Protein AF-A0A9D5KZD7-F1 (afdb_monomer_lite)

Secondary structure (DSSP, 8-state):
------------S-TTSSSTTHHHHHHIIIIIT---HHHHHHHHHHHHHHHHHHS-TTS--HHHHHHHHHHHGGG-SHHHHHHHHHHHHHHHHHHHHHHHH--EEE-TTS-EEE--HHHHHHHHHHHHHHHHHHHHHHHHHTTPPP-----GGGPPPPTTHHHHHHHHHHT-TT--HHHHHHHHHHHHHHIIIIIHHHHSS--GGGHHHHHHTT---HHHHHHHHHHHHHTTT-TT-TT--HHHHHHHHHHHHHHHHHHHHHHH-GGGS-----PPP--

pLDDT: mean 81.82, std 13.9, range [31.19, 95.5]

Radius of gyration: 21.52 Å; chains: 1; bounding box: 47×48×78 Å

Structure (mmCIF, N/CA/C/O backbone):
data_AF-A0A9D5KZD7-F1
#
_entry.id   AF-A0A9D5KZD7-F1
#
loop_
_atom_site.group_PDB
_atom_site.id
_atom_site.type_symbol
_atom_site.label_atom_id
_atom_site.label_alt_id
_atom_site.label_comp_id
_atom_site.label_asym_id
_atom_site.label_entity_id
_atom_site.label_seq_id
_atom_site.pdbx_PDB_ins_code
_atom_site.Cartn_x
_atom_site.Cartn_y
_atom_site.Cartn_z
_atom_site.occupancy
_atom_site.B_iso_or_equiv
_atom_site.auth_seq_id
_atom_site.auth_comp_id
_atom_site.auth_asym_id
_atom_site.auth_atom_id
_atom_site.pdbx_PDB_model_num
ATOM 1 N N . MET A 1 1 ? 24.105 0.345 -51.360 1.00 35.38 1 MET A N 1
ATOM 2 C CA . MET A 1 1 ? 23.226 -0.759 -50.919 1.00 35.38 1 MET A CA 1
ATOM 3 C C . MET A 1 1 ? 23.392 -0.911 -49.420 1.00 35.38 1 MET A C 1
ATOM 5 O O . MET A 1 1 ? 24.319 -1.570 -48.977 1.00 35.38 1 MET A O 1
ATOM 9 N N . ILE A 1 2 ? 22.563 -0.212 -48.648 1.00 35.47 2 ILE A N 1
ATOM 10 C CA . ILE A 1 2 ? 22.530 -0.341 -47.189 1.00 35.47 2 ILE A CA 1
ATOM 11 C C . ILE A 1 2 ? 21.585 -1.505 -46.906 1.00 35.47 2 ILE A C 1
ATOM 13 O O . ILE A 1 2 ? 20.410 -1.450 -47.274 1.00 35.47 2 ILE A O 1
ATOM 17 N N . GLN A 1 3 ? 22.127 -2.591 -46.357 1.00 31.19 3 GLN A N 1
ATOM 18 C CA . GLN A 1 3 ? 21.337 -3.727 -45.906 1.00 31.19 3 GLN A CA 1
ATOM 19 C C . GLN A 1 3 ? 20.354 -3.240 -44.841 1.00 31.19 3 GLN A C 1
ATOM 21 O O . GLN A 1 3 ? 20.746 -2.785 -43.770 1.00 31.19 3 GLN A O 1
ATOM 26 N N . LYS A 1 4 ? 19.065 -3.342 -45.170 1.00 35.59 4 LYS A N 1
ATOM 27 C CA . LYS A 1 4 ? 17.976 -3.403 -44.202 1.00 35.59 4 LYS A CA 1
ATOM 28 C C . LYS A 1 4 ? 18.266 -4.589 -43.280 1.00 35.59 4 LYS A C 1
ATOM 30 O O . LYS A 1 4 ? 18.084 -5.729 -43.696 1.00 35.59 4 LYS A O 1
ATOM 35 N N . SER A 1 5 ? 18.726 -4.336 -42.059 1.00 35.34 5 SER A N 1
ATOM 36 C CA . SER A 1 5 ? 18.664 -5.331 -40.993 1.00 35.34 5 SER A CA 1
ATOM 37 C C . SER A 1 5 ? 17.205 -5.448 -40.560 1.00 35.34 5 SER A C 1
ATOM 39 O O . SER A 1 5 ? 16.670 -4.684 -39.758 1.00 35.34 5 SER A O 1
ATOM 41 N N . GLU A 1 6 ? 16.526 -6.383 -41.213 1.00 35.06 6 GLU A N 1
ATOM 42 C CA . GLU A 1 6 ? 15.184 -6.822 -40.890 1.00 35.06 6 GLU A CA 1
ATOM 43 C C . GLU A 1 6 ? 15.086 -7.243 -39.422 1.00 35.06 6 GLU A C 1
ATOM 45 O O . GLU A 1 6 ? 15.771 -8.148 -38.952 1.00 35.06 6 GLU A O 1
ATOM 50 N N . LYS A 1 7 ? 14.168 -6.574 -38.719 1.00 37.88 7 LYS A N 1
ATOM 51 C CA . LYS A 1 7 ? 13.031 -7.221 -38.053 1.00 37.88 7 LYS A CA 1
ATOM 52 C C . LYS A 1 7 ? 13.321 -8.638 -37.546 1.00 37.88 7 LYS A C 1
ATOM 54 O O . LYS A 1 7 ? 12.905 -9.617 -38.148 1.00 37.88 7 LYS A O 1
ATOM 59 N N . ASN A 1 8 ? 13.939 -8.718 -36.376 1.00 31.30 8 ASN A N 1
ATOM 60 C CA . ASN A 1 8 ? 13.760 -9.838 -35.455 1.00 31.30 8 ASN A CA 1
ATOM 61 C C . ASN A 1 8 ? 13.903 -9.343 -34.009 1.00 31.30 8 ASN A C 1
ATOM 63 O O . ASN A 1 8 ? 14.658 -9.885 -33.209 1.00 31.30 8 ASN A O 1
ATOM 67 N N . ARG A 1 9 ? 13.123 -8.315 -33.639 1.00 37.91 9 ARG A N 1
ATOM 68 C CA . ARG A 1 9 ? 12.688 -8.202 -32.243 1.00 37.91 9 ARG A CA 1
ATOM 69 C C . ARG A 1 9 ? 11.736 -9.370 -32.030 1.00 37.91 9 ARG A C 1
ATOM 71 O O . ARG A 1 9 ? 10.574 -9.288 -32.424 1.00 37.91 9 ARG A O 1
ATOM 78 N N . LYS A 1 10 ? 12.252 -10.481 -31.491 1.00 33.97 10 LYS A N 1
ATOM 79 C CA . LYS A 1 10 ? 11.418 -11.511 -30.869 1.00 33.97 10 LYS A CA 1
ATOM 80 C C . LYS A 1 10 ? 10.426 -10.765 -29.988 1.00 33.97 10 LYS A C 1
ATOM 82 O O . LYS A 1 10 ? 10.829 -10.091 -29.044 1.00 33.97 10 LYS A O 1
ATOM 87 N N . THR A 1 11 ? 9.158 -10.832 -30.372 1.00 38.06 11 THR A N 1
ATOM 88 C CA . THR A 1 11 ? 8.028 -10.413 -29.558 1.00 38.06 11 THR A CA 1
ATOM 89 C C . THR A 1 11 ? 8.260 -10.957 -28.165 1.00 38.06 11 THR A C 1
ATOM 91 O O . THR A 1 11 ? 8.311 -12.172 -27.963 1.00 38.06 11 THR A O 1
ATOM 94 N N . ILE A 1 12 ? 8.458 -10.031 -27.232 1.00 44.38 12 ILE A N 1
ATOM 95 C CA . ILE A 1 12 ? 8.317 -10.295 -25.813 1.00 44.38 12 ILE A CA 1
ATOM 96 C C . ILE A 1 12 ? 6.990 -11.042 -25.647 1.00 44.38 12 ILE A C 1
ATOM 98 O O . ILE A 1 12 ? 6.032 -10.789 -26.388 1.00 44.38 12 ILE A O 1
ATOM 102 N N . GLY A 1 13 ? 6.979 -11.998 -24.718 1.00 42.34 13 GLY A N 1
ATOM 103 C CA . GLY A 1 13 ? 5.771 -12.677 -24.271 1.00 42.34 13 GLY A CA 1
ATOM 104 C C . GLY A 1 13 ? 4.597 -11.709 -24.135 1.00 42.34 13 GLY A C 1
ATOM 105 O O . GLY A 1 13 ? 4.805 -10.510 -23.948 1.00 42.34 13 GLY A O 1
ATOM 106 N N . SER A 1 14 ? 3.371 -12.215 -24.280 1.00 48.41 14 SER A N 1
ATOM 107 C CA . SER A 1 14 ? 2.156 -11.385 -24.290 1.00 48.41 14 SER A CA 1
ATOM 108 C C . SER A 1 14 ? 2.202 -10.291 -23.211 1.00 48.41 14 SER A C 1
ATOM 110 O O . SER A 1 14 ? 2.771 -10.527 -22.154 1.00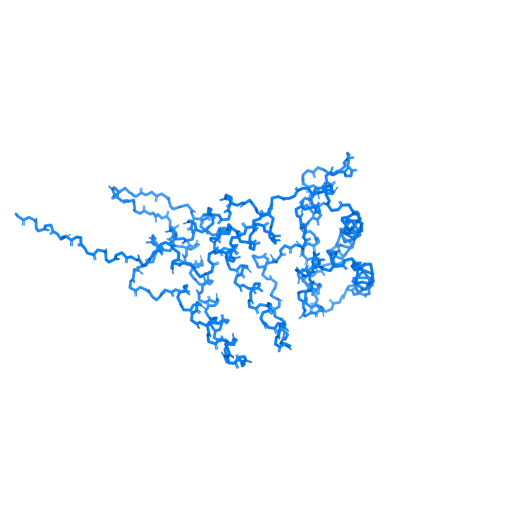 48.41 14 SER A O 1
ATOM 112 N N . ASP A 1 15 ? 1.595 -9.112 -23.409 1.00 50.72 15 ASP A N 1
ATOM 113 C CA . ASP A 1 15 ? 1.661 -7.967 -22.465 1.00 50.72 15 ASP A CA 1
ATOM 114 C C . ASP A 1 15 ? 1.410 -8.319 -20.975 1.00 50.72 15 ASP A C 1
ATOM 116 O O . ASP A 1 15 ? 1.779 -7.573 -20.060 1.00 50.72 15 ASP A O 1
ATOM 120 N N . ASN A 1 16 ? 0.776 -9.463 -20.706 1.00 51.72 16 ASN A N 1
ATOM 121 C CA . ASN A 1 16 ? 0.536 -10.040 -19.385 1.00 51.72 16 ASN A CA 1
ATOM 122 C C . ASN A 1 16 ? 1.744 -10.756 -18.743 1.00 51.72 16 ASN A C 1
ATOM 124 O O . ASN A 1 16 ? 1.704 -11.023 -17.546 1.00 51.72 16 ASN A O 1
ATOM 128 N N . GLU A 1 17 ? 2.797 -11.068 -19.494 1.00 57.41 17 GLU A N 1
ATOM 129 C CA . GLU A 1 17 ? 3.978 -11.832 -19.063 1.00 57.41 17 GLU A CA 1
ATOM 130 C C . GLU A 1 17 ? 5.108 -10.942 -18.531 1.00 57.41 17 GLU A C 1
ATOM 132 O O . GLU A 1 17 ? 5.989 -11.424 -17.823 1.00 57.41 17 GLU A O 1
ATOM 137 N N . LEU A 1 18 ? 5.063 -9.638 -18.823 1.00 68.38 18 LEU A N 1
ATOM 138 C CA . LEU A 1 18 ? 6.093 -8.676 -18.422 1.00 68.38 18 LEU A CA 1
ATOM 139 C C . LEU A 1 18 ? 6.039 -8.274 -16.948 1.00 68.38 18 LEU A C 1
ATOM 141 O O . LEU A 1 18 ? 7.060 -7.886 -16.400 1.00 68.38 18 LEU A O 1
ATOM 145 N N . ILE A 1 19 ? 4.872 -8.332 -16.306 1.00 79.00 19 ILE A N 1
ATOM 146 C CA . ILE A 1 19 ? 4.704 -7.941 -14.902 1.00 79.00 19 ILE A CA 1
ATOM 147 C C . ILE A 1 19 ? 4.107 -9.119 -14.147 1.00 79.00 19 ILE A C 1
ATOM 149 O O . ILE A 1 19 ? 3.088 -9.683 -14.546 1.00 79.00 19 ILE A O 1
ATOM 153 N N . PHE A 1 20 ? 4.730 -9.487 -13.032 1.00 82.25 20 PHE A N 1
ATOM 154 C CA . PHE A 1 20 ? 4.233 -10.572 -12.203 1.00 82.25 20 PHE A CA 1
ATOM 155 C C . PHE A 1 20 ? 2.899 -10.195 -11.535 1.00 82.25 20 PHE A C 1
ATOM 157 O O . PHE A 1 20 ? 2.789 -9.194 -10.835 1.00 82.25 20 PHE A O 1
ATOM 164 N N . ASP A 1 21 ? 1.892 -11.051 -11.734 1.00 85.31 21 ASP A N 1
ATOM 165 C CA . ASP A 1 21 ? 0.561 -10.947 -11.124 1.00 85.31 21 ASP A CA 1
ATOM 166 C C . ASP A 1 21 ? -0.162 -9.610 -11.396 1.00 85.31 21 ASP A C 1
ATOM 168 O O . ASP A 1 21 ? -0.578 -8.896 -10.485 1.00 85.31 21 ASP A O 1
ATOM 172 N N . THR A 1 22 ? -0.329 -9.265 -12.677 1.00 90.00 22 THR A N 1
ATOM 173 C CA . THR A 1 22 ? -1.034 -8.045 -13.118 1.00 90.00 22 THR A CA 1
ATOM 174 C C . THR A 1 22 ? -2.471 -7.945 -12.598 1.00 90.00 22 THR A C 1
ATOM 176 O O . THR A 1 22 ? -2.912 -6.861 -12.200 1.00 90.00 22 THR A O 1
ATOM 179 N N . GLU A 1 23 ? -3.210 -9.059 -12.591 1.00 90.25 23 GLU A N 1
ATOM 180 C CA . GLU A 1 23 ? -4.578 -9.121 -12.065 1.00 90.25 23 GLU A CA 1
ATOM 181 C C . GLU A 1 23 ? -4.591 -8.882 -10.552 1.00 90.25 23 GLU A C 1
ATOM 183 O O . GLU A 1 23 ? -5.350 -8.036 -10.076 1.00 90.25 23 GLU A O 1
ATOM 188 N N . GLY A 1 24 ? -3.725 -9.572 -9.800 1.00 91.38 24 GLY A N 1
ATOM 189 C CA . GLY A 1 24 ? -3.610 -9.393 -8.359 1.00 91.38 24 GLY A CA 1
ATOM 190 C C . GLY A 1 24 ? -3.156 -7.984 -7.982 1.00 91.38 24 GLY A C 1
ATOM 191 O O . GLY A 1 24 ? -3.691 -7.416 -7.031 1.00 91.38 24 GLY A O 1
ATOM 192 N N . PHE A 1 25 ? -2.237 -7.388 -8.746 1.00 93.19 25 PHE A N 1
ATOM 193 C CA . PHE A 1 25 ? -1.818 -6.000 -8.558 1.00 93.19 25 PHE A CA 1
ATOM 194 C C . PHE A 1 25 ? -2.979 -5.032 -8.781 1.00 93.19 25 PHE A C 1
ATOM 196 O O . PHE A 1 25 ? -3.227 -4.168 -7.947 1.00 93.19 25 PHE A O 1
ATOM 203 N N . THR A 1 26 ? -3.735 -5.208 -9.869 1.00 93.00 26 THR A N 1
ATOM 204 C CA . THR A 1 26 ? -4.895 -4.358 -10.178 1.00 93.00 26 THR A CA 1
ATOM 205 C C . THR A 1 26 ? -5.946 -4.451 -9.077 1.00 93.00 26 THR A C 1
ATOM 207 O O . THR A 1 26 ? -6.402 -3.424 -8.575 1.00 93.00 26 THR A O 1
ATOM 210 N N . HIS A 1 27 ? -6.286 -5.673 -8.662 1.00 90.75 27 HIS A N 1
ATOM 211 C CA . HIS A 1 27 ? -7.215 -5.909 -7.563 1.00 90.75 27 HIS A CA 1
ATOM 212 C C . HIS A 1 27 ? -6.731 -5.241 -6.272 1.00 90.75 27 HIS A C 1
ATOM 214 O O . HIS A 1 27 ? -7.500 -4.545 -5.617 1.00 90.75 27 HIS A O 1
ATOM 220 N N . TRP A 1 28 ? -5.457 -5.413 -5.917 1.00 90.12 28 TRP A N 1
ATOM 221 C CA . TRP A 1 28 ? -4.888 -4.825 -4.707 1.00 90.12 28 TRP A CA 1
ATOM 222 C C . TRP A 1 28 ? -4.866 -3.290 -4.757 1.00 90.12 28 TRP A C 1
ATOM 224 O O . TRP A 1 28 ? -5.279 -2.646 -3.797 1.00 90.12 28 TRP A O 1
ATOM 234 N N . CYS A 1 29 ? -4.475 -2.684 -5.880 1.00 90.75 29 CYS A N 1
ATOM 235 C CA . CYS A 1 29 ? -4.512 -1.230 -6.040 1.00 90.75 29 CYS A CA 1
ATOM 236 C C . CYS A 1 29 ? -5.924 -0.663 -5.862 1.00 90.75 29 CYS A C 1
ATOM 238 O O . CYS A 1 29 ? -6.091 0.348 -5.186 1.00 90.75 29 CYS A O 1
ATOM 240 N N . VAL A 1 30 ? -6.936 -1.292 -6.463 1.00 88.56 30 VAL A N 1
ATOM 241 C CA . VAL A 1 30 ? -8.307 -0.766 -6.412 1.00 88.56 30 VAL A CA 1
ATOM 242 C C . VAL A 1 30 ? -8.954 -1.035 -5.059 1.00 88.56 30 VAL A C 1
ATOM 244 O O . VAL A 1 30 ? -9.412 -0.103 -4.403 1.00 88.56 30 VAL A O 1
ATOM 247 N N . ASN A 1 31 ? -8.953 -2.294 -4.623 1.00 84.31 31 ASN A N 1
ATOM 248 C CA . ASN A 1 31 ? -9.740 -2.721 -3.468 1.00 84.31 31 ASN A CA 1
ATOM 249 C C . ASN A 1 31 ? -9.022 -2.466 -2.140 1.00 84.31 31 ASN A C 1
ATOM 251 O O . ASN A 1 31 ? -9.691 -2.239 -1.145 1.00 84.31 31 ASN A O 1
ATOM 255 N N . ILE A 1 32 ? -7.683 -2.486 -2.115 1.00 81.62 32 ILE A N 1
ATOM 256 C CA . ILE A 1 32 ? -6.909 -2.331 -0.871 1.00 81.62 32 ILE A CA 1
ATOM 257 C C . ILE A 1 32 ? -6.283 -0.938 -0.764 1.00 81.62 32 ILE A C 1
ATOM 259 O O . ILE A 1 32 ? -6.305 -0.345 0.306 1.00 81.62 32 ILE A O 1
ATOM 263 N N . GLN A 1 33 ? -5.723 -0.392 -1.850 1.00 83.44 33 GLN A N 1
ATOM 264 C CA . GLN A 1 33 ? -5.129 0.959 -1.836 1.00 83.44 33 GLN A CA 1
ATOM 265 C C . GLN A 1 33 ? -6.111 2.072 -2.246 1.00 83.44 33 GLN A C 1
ATOM 267 O O . GLN A 1 33 ? -5.769 3.251 -2.183 1.00 83.44 33 GLN A O 1
ATOM 272 N N . GLY A 1 34 ? -7.334 1.730 -2.665 1.00 79.75 34 GLY A N 1
ATOM 273 C CA . GLY A 1 34 ? -8.377 2.704 -2.998 1.00 79.75 34 GLY A CA 1
ATOM 274 C C . GLY A 1 34 ? -8.159 3.477 -4.307 1.00 79.75 34 GLY A C 1
ATOM 275 O O . GLY A 1 34 ? -8.843 4.480 -4.544 1.00 79.75 34 GLY A O 1
ATOM 276 N N . ASN A 1 35 ? -7.231 3.048 -5.168 1.00 87.88 35 ASN A N 1
ATOM 277 C CA . ASN A 1 35 ? -7.019 3.642 -6.488 1.00 87.88 35 ASN A CA 1
ATOM 278 C C . ASN A 1 35 ? -8.204 3.360 -7.432 1.00 87.88 35 ASN A C 1
ATOM 280 O O . ASN A 1 35 ? -8.983 2.435 -7.231 1.00 87.88 35 ASN A O 1
ATOM 284 N N . SER A 1 36 ? -8.327 4.137 -8.513 1.00 89.44 36 SER A N 1
ATOM 285 C CA . SER A 1 36 ? -9.258 3.783 -9.595 1.00 89.44 36 SER A CA 1
ATOM 286 C C . SER A 1 36 ? -8.696 2.660 -10.469 1.00 89.44 36 SER A C 1
ATOM 288 O O . SER A 1 36 ? -7.472 2.533 -10.612 1.00 89.44 36 SER A O 1
ATOM 290 N N . THR A 1 37 ? -9.560 1.904 -11.154 1.00 90.94 37 THR A N 1
ATOM 291 C CA . THR A 1 37 ? -9.123 0.890 -12.133 1.00 90.94 37 THR A CA 1
ATOM 292 C C . THR A 1 37 ? -8.270 1.515 -13.239 1.00 90.94 37 THR A C 1
ATOM 294 O O . THR A 1 37 ? -7.289 0.920 -13.691 1.00 90.94 37 THR A O 1
ATOM 297 N N . ARG A 1 38 ? -8.600 2.743 -13.664 1.00 92.81 38 ARG A N 1
ATOM 298 C CA . ARG A 1 38 ? -7.812 3.493 -14.656 1.00 92.81 38 ARG A CA 1
ATOM 299 C C . ARG A 1 38 ? -6.398 3.769 -14.146 1.00 92.81 38 ARG A C 1
ATOM 301 O O . ARG A 1 38 ? -5.440 3.569 -14.887 1.00 92.81 38 ARG A O 1
ATOM 308 N N . THR A 1 39 ? -6.264 4.197 -12.893 1.00 93.88 39 THR A N 1
ATOM 309 C CA . THR A 1 39 ? -4.963 4.453 -12.263 1.00 93.88 39 THR A CA 1
ATOM 310 C C . THR A 1 39 ? -4.143 3.169 -12.151 1.00 93.88 39 THR A C 1
ATOM 312 O O . THR A 1 39 ? -2.980 3.168 -12.541 1.00 93.88 39 THR A O 1
ATOM 315 N N . ALA A 1 40 ? -4.747 2.062 -11.710 1.00 93.50 40 ALA A N 1
ATOM 316 C CA . ALA A 1 40 ? -4.061 0.773 -11.604 1.00 93.50 40 ALA A CA 1
ATOM 317 C C . ALA A 1 40 ? -3.534 0.274 -12.965 1.00 93.50 40 ALA A C 1
ATOM 319 O O . ALA A 1 40 ? -2.375 -0.127 -13.085 1.00 93.50 40 ALA A O 1
ATOM 320 N N . LYS A 1 41 ? -4.349 0.382 -14.025 1.00 92.44 41 LYS A N 1
ATOM 321 C CA . LYS A 1 41 ? -3.926 0.066 -15.401 1.00 92.44 41 LYS A CA 1
ATOM 322 C C . LYS A 1 41 ? -2.808 0.988 -15.892 1.00 92.44 41 LYS A C 1
ATOM 324 O O . LYS A 1 41 ? -1.877 0.518 -16.541 1.00 92.44 41 LYS A O 1
ATOM 329 N N . SER A 1 42 ? -2.886 2.278 -15.562 1.00 94.69 42 SER A N 1
ATOM 330 C CA . SER A 1 42 ? -1.837 3.251 -15.884 1.00 94.69 42 SER A CA 1
ATOM 331 C C . SER A 1 42 ? -0.511 2.893 -15.210 1.00 94.69 42 SER A C 1
ATOM 333 O O . SER A 1 42 ? 0.524 2.925 -15.865 1.00 94.69 42 SER A O 1
ATOM 335 N N . TYR A 1 43 ? -0.523 2.462 -13.943 1.00 95.50 43 TYR A N 1
ATOM 336 C CA . TYR A 1 43 ? 0.692 1.991 -13.274 1.00 95.50 43 TYR A CA 1
ATOM 337 C C . TYR A 1 43 ? 1.326 0.800 -13.992 1.00 95.50 43 TYR A C 1
ATOM 339 O O . TYR A 1 43 ? 2.523 0.827 -14.258 1.00 95.50 43 TYR A O 1
ATOM 347 N N . LEU A 1 44 ? 0.533 -0.207 -14.374 1.00 93.81 44 LEU A N 1
ATOM 348 C CA . LEU A 1 44 ? 1.044 -1.342 -15.148 1.00 93.81 44 LEU A CA 1
ATOM 349 C C . LEU A 1 44 ? 1.662 -0.895 -16.477 1.00 93.81 44 LEU A C 1
ATOM 351 O O . LEU A 1 44 ? 2.743 -1.353 -16.830 1.00 93.81 44 LEU A O 1
ATOM 355 N N . SER A 1 45 ? 1.001 0.009 -17.205 1.00 91.88 45 SER A N 1
ATOM 356 C CA . SER A 1 45 ? 1.549 0.567 -18.446 1.00 91.88 45 SER A CA 1
ATOM 357 C C . SER A 1 45 ? 2.875 1.285 -18.200 1.00 91.88 45 SER A C 1
ATOM 359 O O . SER A 1 45 ? 3.851 1.012 -18.884 1.00 91.88 45 SER A O 1
ATOM 361 N N . SER A 1 46 ? 2.928 2.147 -17.186 1.00 93.44 46 SER A N 1
ATOM 362 C CA . SER A 1 46 ? 4.115 2.922 -16.825 1.00 93.44 46 SER A CA 1
ATOM 363 C C . SER A 1 46 ? 5.296 2.041 -16.432 1.00 93.44 46 SER A C 1
ATOM 365 O O . SER A 1 46 ? 6.410 2.308 -16.864 1.00 93.44 46 SER A O 1
ATOM 367 N N . ILE A 1 47 ? 5.068 0.969 -15.668 1.00 92.88 47 ILE A N 1
ATOM 368 C CA . ILE A 1 47 ? 6.121 0.008 -15.303 1.00 92.88 47 ILE A CA 1
ATOM 369 C C . ILE A 1 47 ? 6.663 -0.689 -16.550 1.00 92.88 47 ILE A C 1
ATOM 371 O O . ILE A 1 47 ? 7.879 -0.786 -16.701 1.00 92.88 47 ILE A O 1
ATOM 375 N N . ARG A 1 48 ? 5.779 -1.138 -17.456 1.00 89.19 48 ARG A N 1
ATOM 376 C CA . ARG A 1 48 ? 6.193 -1.774 -18.716 1.00 89.19 48 ARG A CA 1
ATOM 377 C C . ARG A 1 48 ? 7.050 -0.833 -19.544 1.00 89.19 48 ARG A C 1
ATOM 379 O O . ARG A 1 48 ? 8.153 -1.214 -19.910 1.00 89.19 48 ARG A O 1
ATOM 386 N N . THR A 1 49 ? 6.559 0.381 -19.793 1.00 89.31 49 THR A N 1
ATOM 387 C CA . THR A 1 49 ? 7.274 1.364 -20.611 1.00 89.31 49 THR A CA 1
ATOM 388 C C . THR A 1 49 ? 8.611 1.728 -19.977 1.00 89.31 49 THR A C 1
ATOM 390 O O . THR A 1 49 ? 9.621 1.700 -20.666 1.00 89.31 49 THR A O 1
ATOM 393 N N . ALA A 1 50 ? 8.650 1.978 -18.665 1.00 90.25 50 ALA A N 1
ATOM 394 C CA . ALA A 1 50 ? 9.900 2.234 -17.957 1.00 90.25 50 ALA A CA 1
ATOM 395 C C . ALA A 1 50 ? 10.903 1.095 -18.157 1.00 90.25 50 ALA A C 1
ATOM 397 O O . ALA A 1 50 ? 12.055 1.338 -18.502 1.00 90.25 50 ALA A O 1
ATOM 398 N N . PHE A 1 51 ? 10.451 -0.151 -17.979 1.00 88.81 51 PHE A N 1
ATOM 399 C CA . PHE A 1 51 ? 11.325 -1.307 -18.096 1.00 88.81 51 PHE A CA 1
ATOM 400 C C . PHE A 1 51 ? 11.856 -1.480 -19.525 1.00 88.81 51 PHE A C 1
ATOM 402 O O . PHE A 1 51 ? 13.062 -1.558 -19.723 1.00 88.81 51 PHE A O 1
ATOM 409 N N . SER A 1 52 ? 10.971 -1.470 -20.524 1.00 86.06 52 SER A N 1
ATOM 410 C CA . SER A 1 52 ? 11.345 -1.679 -21.928 1.00 86.06 52 SER A CA 1
ATOM 411 C C . SER A 1 52 ? 12.166 -0.541 -22.527 1.00 86.06 52 SER A C 1
ATOM 413 O O . SER A 1 52 ? 12.866 -0.751 -23.511 1.00 86.06 52 SER A O 1
ATOM 415 N N . SER A 1 53 ? 12.026 0.675 -21.996 1.00 86.50 53 SER A N 1
ATOM 416 C CA . SER A 1 53 ? 12.737 1.847 -22.507 1.00 86.50 53 SER A CA 1
ATOM 417 C C . SER A 1 53 ? 14.111 2.039 -21.874 1.00 86.50 53 SER A C 1
ATOM 419 O O . SER A 1 53 ? 14.951 2.675 -22.499 1.00 86.50 53 SER A O 1
ATOM 421 N N . GLN A 1 54 ? 14.331 1.548 -20.650 1.00 87.00 54 GLN A N 1
ATOM 422 C CA . GLN A 1 54 ? 15.553 1.833 -19.884 1.00 87.00 54 GLN A CA 1
ATOM 423 C C . GLN A 1 54 ? 16.467 0.620 -19.705 1.00 87.00 54 GLN A C 1
ATOM 425 O O . GLN A 1 54 ? 17.639 0.792 -19.379 1.00 87.00 54 GLN A O 1
ATOM 430 N N . PHE A 1 55 ? 15.963 -0.596 -19.918 1.00 85.06 55 PHE A N 1
ATOM 431 C CA . PHE A 1 55 ? 16.738 -1.820 -19.736 1.00 85.06 55 PHE A CA 1
ATOM 432 C C . PHE A 1 55 ? 16.732 -2.656 -21.012 1.00 85.06 55 PHE A C 1
ATOM 434 O O . PHE A 1 55 ? 15.713 -2.774 -21.694 1.00 85.06 55 PHE A O 1
ATOM 441 N N . ASP A 1 56 ? 17.896 -3.218 -21.333 1.00 77.19 56 ASP A N 1
ATOM 442 C CA . ASP A 1 56 ? 18.071 -4.060 -22.512 1.00 77.19 56 ASP A CA 1
ATOM 443 C C . ASP A 1 56 ? 17.324 -5.392 -22.344 1.00 77.19 56 ASP A C 1
ATOM 445 O O . ASP A 1 56 ? 17.187 -5.922 -21.240 1.00 77.19 56 ASP A O 1
ATOM 449 N N . ILE A 1 57 ? 16.878 -5.965 -23.459 1.00 65.75 57 ILE A N 1
ATOM 450 C CA . ILE A 1 57 ? 16.226 -7.273 -23.528 1.00 65.75 57 ILE A CA 1
ATOM 451 C C . ILE A 1 57 ? 17.155 -8.415 -23.09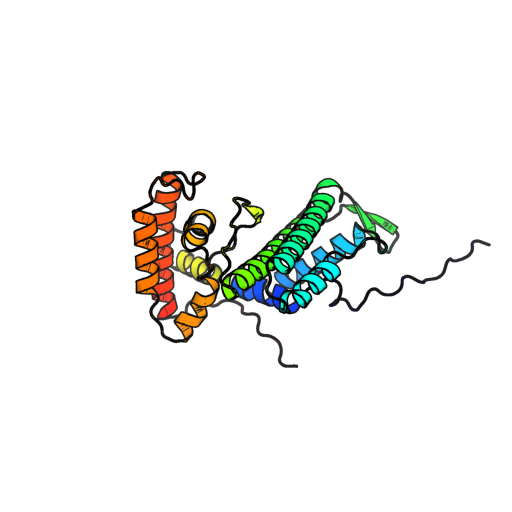2 1.00 65.75 57 ILE A C 1
ATOM 453 O O . ILE A 1 57 ? 16.673 -9.487 -22.729 1.00 65.75 57 ILE A O 1
ATOM 457 N N . GLU A 1 58 ? 18.470 -8.190 -23.136 1.00 70.88 58 GLU A N 1
ATOM 458 C CA . GLU A 1 58 ? 19.488 -9.136 -22.669 1.00 70.88 58 GLU A CA 1
ATOM 459 C C . GLU A 1 58 ? 19.709 -9.085 -21.148 1.00 70.88 58 GLU A C 1
ATOM 461 O O . GLU A 1 58 ? 20.368 -9.968 -20.598 1.00 70.88 58 GLU A O 1
ATOM 466 N N . MET A 1 59 ? 19.150 -8.091 -20.445 1.00 74.00 59 MET A N 1
ATOM 467 C CA . MET A 1 59 ? 19.209 -8.044 -18.985 1.00 74.00 59 MET A CA 1
ATOM 468 C C . MET A 1 59 ? 18.260 -9.064 -18.349 1.00 74.00 59 MET A C 1
ATOM 470 O O . MET A 1 59 ? 17.157 -9.323 -18.836 1.00 74.00 59 MET A O 1
ATOM 474 N N . ASP A 1 60 ? 18.672 -9.603 -17.200 1.00 80.50 60 ASP A N 1
ATOM 475 C CA . ASP A 1 60 ? 17.842 -10.494 -16.392 1.00 80.50 60 ASP A CA 1
ATOM 476 C C . ASP A 1 60 ? 16.494 -9.842 -16.064 1.00 80.50 60 ASP A C 1
ATOM 478 O O . ASP A 1 60 ? 16.431 -8.799 -15.414 1.00 80.50 60 ASP A O 1
ATOM 482 N N . ASN A 1 61 ? 15.397 -10.490 -16.466 1.00 85.19 61 ASN A N 1
ATOM 483 C CA . ASN A 1 61 ? 14.050 -9.984 -16.230 1.00 85.19 61 ASN A CA 1
ATOM 484 C C . ASN A 1 61 ? 13.667 -10.128 -14.737 1.00 85.19 61 ASN A C 1
ATOM 486 O O . ASN A 1 61 ? 13.364 -11.243 -14.285 1.00 85.19 61 ASN A O 1
ATOM 490 N N . PRO A 1 62 ? 13.591 -9.022 -13.967 1.00 86.81 62 PRO A N 1
ATOM 491 C CA . PRO A 1 62 ? 13.331 -9.087 -12.531 1.00 86.81 62 PRO A CA 1
ATOM 492 C C . PRO A 1 62 ? 11.920 -9.599 -12.218 1.00 86.81 62 PRO A C 1
ATOM 494 O O . PRO A 1 62 ? 11.696 -10.214 -11.177 1.00 86.81 62 PRO A O 1
ATOM 497 N N . PHE A 1 63 ? 10.956 -9.404 -13.120 1.00 89.25 63 PHE A N 1
ATOM 498 C CA . PHE A 1 63 ? 9.585 -9.872 -12.934 1.00 89.25 63 PHE A CA 1
ATOM 499 C C . PHE A 1 63 ? 9.475 -11.391 -13.090 1.00 89.25 63 PHE A C 1
ATOM 501 O O . PHE A 1 63 ? 8.735 -12.032 -12.339 1.00 89.25 63 PHE A O 1
ATOM 508 N N . LEU A 1 64 ? 10.237 -11.980 -14.018 1.00 88.19 64 LEU A N 1
ATOM 509 C CA . LEU A 1 64 ? 10.317 -13.432 -14.175 1.00 88.19 64 LEU A CA 1
ATOM 510 C C . LEU A 1 64 ? 11.024 -14.078 -12.979 1.00 88.19 64 LEU A C 1
ATOM 512 O O . LEU A 1 64 ? 10.548 -15.085 -12.448 1.00 88.19 64 LEU A O 1
ATOM 516 N N . ASN A 1 65 ? 12.118 -13.474 -12.512 1.00 89.75 65 ASN A N 1
ATOM 517 C CA . ASN A 1 65 ? 12.833 -13.947 -11.328 1.00 89.75 65 ASN A CA 1
ATOM 518 C C . ASN A 1 65 ? 11.935 -13.913 -10.086 1.00 89.75 65 ASN A C 1
ATOM 520 O O . ASN A 1 65 ? 11.823 -14.911 -9.367 1.00 89.75 65 ASN A O 1
ATOM 524 N N . LEU A 1 66 ? 11.192 -12.819 -9.900 1.00 91.69 66 LEU A N 1
ATOM 525 C CA . LEU A 1 66 ? 10.201 -12.692 -8.839 1.00 91.69 66 LEU A CA 1
ATOM 526 C C . LEU A 1 66 ? 9.090 -13.748 -8.960 1.00 91.69 66 LEU A C 1
ATOM 528 O O . LEU A 1 66 ? 8.760 -14.412 -7.975 1.00 91.69 66 LEU A O 1
ATOM 532 N N . GLN A 1 67 ? 8.543 -13.964 -10.163 1.00 90.56 67 GLN A N 1
ATOM 533 C CA . GLN A 1 67 ? 7.544 -15.008 -10.413 1.00 90.56 67 GLN A CA 1
ATOM 534 C C . GLN A 1 67 ? 8.064 -16.394 -10.011 1.00 90.56 67 GLN A C 1
ATOM 536 O O . GLN A 1 67 ? 7.349 -17.164 -9.361 1.00 90.56 67 GLN A O 1
ATOM 541 N N . ASN A 1 68 ? 9.304 -16.716 -10.377 1.00 88.69 68 ASN A N 1
ATOM 542 C CA . ASN A 1 68 ? 9.935 -17.988 -10.040 1.00 88.69 68 ASN A CA 1
ATOM 543 C C . ASN A 1 68 ? 10.167 -18.125 -8.529 1.00 88.69 68 ASN A C 1
ATOM 545 O O . ASN A 1 68 ? 9.879 -19.184 -7.968 1.00 88.69 68 ASN A O 1
ATOM 549 N N . ALA A 1 69 ? 10.587 -17.059 -7.845 1.00 90.50 69 ALA A N 1
ATOM 550 C CA . ALA A 1 69 ? 10.715 -17.053 -6.389 1.00 90.50 69 ALA A CA 1
ATOM 551 C C . ALA A 1 69 ? 9.365 -17.316 -5.693 1.00 90.50 69 ALA A C 1
ATOM 553 O O . ALA A 1 69 ? 9.279 -18.189 -4.827 1.00 90.50 69 ALA A O 1
ATOM 554 N N . PHE A 1 70 ? 8.279 -16.670 -6.140 1.00 89.62 70 PHE A N 1
ATOM 555 C CA . PHE A 1 70 ? 6.932 -16.951 -5.626 1.00 89.62 70 PHE A CA 1
ATOM 556 C C . PHE A 1 70 ? 6.457 -18.382 -5.912 1.00 89.62 70 PHE A C 1
ATOM 558 O O . PHE A 1 70 ? 5.789 -18.983 -5.071 1.00 89.62 70 PHE A O 1
ATOM 565 N N . ARG A 1 71 ? 6.807 -18.968 -7.064 1.00 86.31 71 ARG A N 1
ATOM 566 C CA . ARG A 1 71 ? 6.496 -20.380 -7.365 1.00 86.31 71 ARG A CA 1
ATOM 567 C C . ARG A 1 71 ? 7.255 -21.348 -6.449 1.00 86.31 71 ARG A C 1
ATOM 569 O O . ARG A 1 71 ? 6.687 -22.360 -6.036 1.00 86.31 71 ARG A O 1
ATOM 576 N N . ASN A 1 72 ? 8.504 -21.033 -6.108 1.00 81.31 72 ASN A N 1
ATOM 577 C CA . ASN A 1 72 ? 9.378 -21.888 -5.298 1.00 81.31 72 ASN A CA 1
ATOM 578 C C . ASN A 1 72 ? 9.036 -21.888 -3.799 1.00 81.31 72 ASN A C 1
ATOM 580 O O . ASN A 1 72 ? 9.353 -22.852 -3.100 1.00 81.31 72 ASN A O 1
ATOM 584 N N . LEU A 1 73 ? 8.283 -20.893 -3.320 1.00 77.81 73 LEU A N 1
ATOM 585 C CA . LEU A 1 73 ? 7.768 -20.829 -1.943 1.00 77.81 73 LEU A CA 1
ATOM 586 C C . LEU A 1 73 ? 6.879 -21.995 -1.516 1.00 77.81 73 LEU A C 1
ATOM 588 O O . LEU A 1 73 ? 6.579 -22.109 -0.329 1.00 77.81 73 LEU A O 1
ATOM 592 N N . ARG A 1 74 ? 6.482 -22.896 -2.424 1.00 66.56 74 ARG A N 1
ATOM 593 C CA . ARG A 1 74 ? 5.823 -24.162 -2.056 1.00 66.56 74 ARG A CA 1
ATOM 594 C C . ARG A 1 74 ? 6.592 -24.937 -0.980 1.00 66.56 74 ARG A C 1
ATOM 596 O O . ARG A 1 74 ? 5.971 -25.666 -0.217 1.00 66.56 74 ARG A O 1
ATOM 603 N N . ARG A 1 75 ? 7.917 -24.758 -0.902 1.00 64.31 75 ARG A N 1
ATOM 604 C CA . ARG A 1 75 ? 8.786 -25.383 0.107 1.00 64.31 75 ARG A CA 1
ATOM 605 C C . ARG A 1 75 ? 8.699 -24.741 1.499 1.00 64.31 75 ARG A C 1
ATOM 607 O O . ARG A 1 75 ? 9.154 -25.365 2.448 1.00 64.31 75 ARG A O 1
ATOM 614 N N . LYS A 1 76 ? 8.106 -23.542 1.625 1.00 75.12 76 LYS A N 1
ATOM 615 C CA . LYS A 1 76 ? 7.792 -22.835 2.887 1.00 75.12 76 LYS A CA 1
ATOM 616 C C . LYS A 1 76 ? 8.944 -22.767 3.905 1.00 75.12 76 LYS A C 1
ATOM 618 O O . LYS A 1 76 ? 8.704 -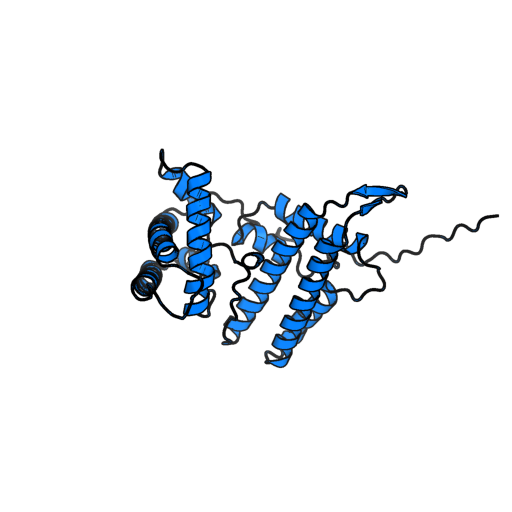22.763 5.107 1.00 75.12 76 LYS A O 1
ATOM 623 N N . ASN A 1 77 ? 10.187 -22.715 3.434 1.00 76.25 77 ASN A N 1
ATOM 624 C CA . ASN A 1 77 ? 11.375 -22.657 4.284 1.00 76.25 77 ASN A CA 1
ATOM 625 C C . ASN A 1 77 ? 12.019 -21.260 4.259 1.00 76.25 77 ASN A C 1
ATOM 627 O O . ASN A 1 77 ? 11.720 -20.441 3.385 1.00 76.25 77 ASN A O 1
ATOM 631 N N . GLU A 1 78 ? 12.908 -20.991 5.218 1.00 78.25 78 GLU A N 1
ATOM 632 C CA . GLU A 1 78 ? 13.595 -19.698 5.356 1.00 78.25 78 GLU A CA 1
ATOM 633 C C . GLU A 1 78 ? 14.380 -19.312 4.097 1.00 78.25 78 GLU A C 1
ATOM 635 O O . GLU A 1 78 ? 14.308 -18.166 3.663 1.00 78.25 78 GLU A O 1
ATOM 640 N N . GLU A 1 79 ? 15.042 -20.271 3.446 1.00 83.69 79 GLU A N 1
ATOM 641 C CA . GLU A 1 79 ? 15.770 -20.051 2.188 1.00 83.69 79 GLU A CA 1
ATOM 642 C C . GLU A 1 79 ? 14.863 -19.520 1.067 1.00 83.69 79 GLU A C 1
ATOM 644 O O . GLU A 1 79 ? 15.252 -18.628 0.310 1.00 83.69 79 GLU A O 1
ATOM 649 N N . SER A 1 80 ? 13.628 -20.024 0.970 1.00 86.00 80 SER A N 1
ATOM 650 C CA . SER A 1 80 ? 12.661 -19.552 -0.028 1.00 86.00 80 SER A CA 1
ATOM 651 C C . SER A 1 80 ? 12.236 -18.106 0.237 1.00 86.00 80 SER A C 1
ATOM 653 O O . SER A 1 80 ? 12.073 -17.330 -0.705 1.00 86.00 80 SER A O 1
ATOM 655 N N . PHE A 1 81 ? 12.086 -17.718 1.508 1.00 87.75 81 PHE A N 1
ATOM 656 C CA . PHE A 1 81 ? 11.816 -16.326 1.879 1.00 87.75 81 PHE A CA 1
ATOM 657 C C . PHE A 1 81 ? 13.040 -15.431 1.669 1.00 87.75 81 PHE A C 1
ATOM 659 O O . PHE A 1 81 ? 12.889 -14.327 1.157 1.00 87.75 81 PHE A O 1
ATOM 666 N N . ALA A 1 82 ? 14.249 -15.907 1.971 1.00 88.50 82 ALA A N 1
ATOM 667 C CA . ALA A 1 82 ? 15.481 -15.175 1.685 1.00 88.50 82 ALA A CA 1
ATOM 668 C C . ALA A 1 82 ? 15.625 -14.891 0.182 1.00 88.50 82 ALA A C 1
ATOM 670 O O . ALA A 1 82 ? 15.972 -13.776 -0.208 1.00 88.50 82 ALA A O 1
ATOM 671 N N . ARG A 1 83 ? 15.272 -15.859 -0.677 1.00 90.50 83 ARG A N 1
ATOM 672 C CA . ARG A 1 83 ? 15.248 -15.646 -2.128 1.00 90.50 83 ARG A CA 1
ATOM 673 C C . ARG A 1 83 ? 14.209 -14.606 -2.547 1.00 90.50 83 ARG A C 1
ATOM 675 O O . ARG A 1 83 ? 14.521 -13.771 -3.386 1.00 90.50 83 ARG A O 1
ATOM 682 N N . LEU A 1 84 ? 13.002 -14.621 -1.977 1.00 91.38 84 LEU A N 1
ATOM 683 C CA . LEU A 1 84 ? 12.011 -13.571 -2.242 1.00 91.38 84 LEU A CA 1
ATOM 684 C C . LEU A 1 84 ? 12.516 -12.178 -1.868 1.00 91.38 84 LEU A C 1
ATOM 686 O O . LEU A 1 84 ? 12.321 -11.237 -2.631 1.00 91.38 84 LEU A O 1
ATOM 690 N N . GLU A 1 85 ? 13.127 -12.044 -0.692 1.00 91.75 85 GLU A N 1
ATOM 691 C CA . GLU A 1 85 ? 13.671 -10.768 -0.225 1.00 91.75 85 GLU A CA 1
ATOM 692 C C . GLU A 1 85 ? 14.799 -10.287 -1.149 1.00 91.75 85 GLU A C 1
ATOM 694 O O . GLU A 1 85 ? 14.862 -9.103 -1.476 1.00 91.75 85 GLU A O 1
ATOM 699 N N . PHE A 1 86 ? 15.641 -11.203 -1.642 1.00 93.44 86 PHE A N 1
ATOM 700 C CA . PHE A 1 86 ? 16.653 -10.898 -2.654 1.00 93.44 86 PHE A CA 1
ATOM 701 C C . PHE A 1 86 ? 16.029 -10.353 -3.948 1.00 93.44 86 PHE A C 1
ATOM 703 O O . PHE A 1 86 ? 16.414 -9.276 -4.396 1.00 93.44 86 PHE A O 1
ATOM 710 N N . GLU A 1 87 ? 15.031 -11.039 -4.516 1.00 94.12 87 GLU A N 1
ATOM 711 C CA . GLU A 1 87 ? 14.376 -10.581 -5.754 1.00 94.12 87 GLU A CA 1
ATOM 712 C C . GLU A 1 87 ? 13.607 -9.268 -5.558 1.00 94.12 87 GLU A C 1
ATOM 714 O O . GLU A 1 87 ? 13.586 -8.410 -6.440 1.00 94.12 87 GLU A O 1
ATOM 719 N N . PHE A 1 88 ? 12.999 -9.070 -4.386 1.00 93.12 88 PHE A N 1
ATOM 720 C CA . PHE A 1 88 ? 12.379 -7.798 -4.031 1.00 93.12 88 PHE A CA 1
ATOM 721 C C . PHE A 1 88 ? 13.405 -6.656 -4.006 1.00 93.12 88 PHE A C 1
ATOM 723 O O . PHE A 1 88 ? 13.143 -5.578 -4.541 1.00 93.12 88 PHE A O 1
ATOM 730 N N . ASN A 1 89 ? 14.574 -6.880 -3.401 1.00 92.69 89 ASN A N 1
ATOM 731 C CA . ASN A 1 89 ? 15.634 -5.876 -3.344 1.00 92.69 89 ASN A CA 1
ATOM 732 C C . ASN A 1 89 ? 16.227 -5.598 -4.731 1.00 92.69 89 ASN A C 1
ATOM 734 O O . ASN A 1 89 ? 16.487 -4.440 -5.051 1.00 92.69 89 ASN A O 1
ATOM 738 N N . ALA A 1 90 ? 16.363 -6.620 -5.582 1.00 92.12 90 ALA A N 1
ATOM 739 C CA . ALA A 1 90 ? 16.745 -6.431 -6.978 1.00 92.12 90 ALA A CA 1
ATOM 740 C C . ALA A 1 90 ? 15.741 -5.518 -7.703 1.00 92.12 90 ALA A C 1
ATOM 742 O O . ALA A 1 90 ? 16.139 -4.543 -8.338 1.00 92.12 90 ALA A O 1
ATOM 743 N N . LEU A 1 91 ? 14.436 -5.759 -7.530 1.00 92.25 91 LEU A N 1
ATOM 744 C CA . LEU A 1 91 ? 13.370 -4.922 -8.090 1.00 92.25 91 LEU A CA 1
ATOM 745 C C . LEU A 1 91 ? 13.434 -3.465 -7.588 1.00 92.25 91 LEU A C 1
ATOM 747 O O . LEU A 1 91 ? 13.186 -2.537 -8.359 1.00 92.25 91 LEU A O 1
ATOM 751 N N . LYS A 1 92 ? 13.803 -3.246 -6.318 1.00 93.44 92 LYS A N 1
ATOM 752 C CA . LYS A 1 92 ? 14.061 -1.903 -5.771 1.00 93.44 92 LYS A CA 1
ATOM 753 C C . LYS A 1 92 ? 15.257 -1.234 -6.462 1.00 93.44 92 LYS A C 1
ATOM 755 O O . LYS A 1 92 ? 15.148 -0.069 -6.832 1.00 93.44 92 LYS A O 1
ATOM 760 N N . GLY A 1 93 ? 16.327 -1.982 -6.731 1.00 92.50 93 GLY A N 1
ATOM 761 C CA . GLY A 1 93 ? 17.478 -1.502 -7.504 1.00 92.50 93 GLY A CA 1
ATOM 762 C C . GLY A 1 93 ? 17.104 -1.025 -8.914 1.00 92.50 93 GLY A C 1
ATOM 763 O O . GLY A 1 93 ? 17.582 0.016 -9.354 1.00 92.50 93 GLY A O 1
ATOM 764 N N . TYR A 1 94 ? 16.178 -1.706 -9.601 1.00 91.81 94 TYR A N 1
ATOM 765 C CA . TYR A 1 94 ? 15.653 -1.235 -10.894 1.00 91.81 94 TYR A CA 1
ATOM 766 C C . TYR A 1 94 ? 14.941 0.120 -10.788 1.00 91.81 94 TYR A C 1
ATOM 768 O O . TYR A 1 94 ? 15.178 1.004 -11.612 1.00 91.81 94 TYR A O 1
ATOM 776 N N . LYS A 1 95 ? 14.114 0.321 -9.752 1.00 93.75 95 LYS A N 1
ATOM 777 C CA . LYS A 1 95 ? 13.490 1.626 -9.475 1.00 93.75 95 LYS A CA 1
ATOM 778 C C . LYS A 1 95 ? 14.555 2.705 -9.227 1.00 93.75 95 LYS A C 1
ATOM 780 O O . LYS A 1 95 ? 14.438 3.794 -9.776 1.00 93.75 95 LYS A O 1
ATOM 785 N N . GLU A 1 96 ? 15.582 2.409 -8.433 1.00 93.62 96 GLU A N 1
ATOM 786 C CA . GLU A 1 96 ? 16.680 3.346 -8.140 1.00 93.62 96 GLU A CA 1
ATOM 787 C C . GLU A 1 96 ? 17.488 3.708 -9.397 1.00 93.62 96 GLU A C 1
ATOM 789 O O . GLU A 1 96 ? 17.873 4.864 -9.567 1.00 93.62 96 GLU A O 1
ATOM 794 N N . MET A 1 97 ? 17.696 2.756 -10.313 1.00 91.56 97 MET A N 1
ATOM 795 C CA . MET A 1 97 ? 18.327 3.028 -11.608 1.00 91.56 97 MET A CA 1
ATOM 796 C C . MET A 1 97 ? 17.476 3.960 -12.475 1.00 91.56 97 MET A C 1
ATOM 798 O O . MET A 1 97 ? 18.012 4.920 -13.020 1.00 91.56 97 MET A O 1
ATOM 802 N N . ILE A 1 98 ? 16.159 3.732 -12.557 1.00 92.06 98 ILE A N 1
ATOM 803 C CA . ILE A 1 98 ? 15.244 4.645 -13.264 1.00 92.06 98 ILE A CA 1
ATOM 804 C C . ILE A 1 98 ? 15.316 6.044 -12.643 1.00 92.06 98 ILE A C 1
ATOM 806 O O . ILE A 1 98 ? 15.475 7.027 -13.353 1.00 92.06 98 ILE A O 1
ATOM 810 N N . GLU A 1 99 ? 15.239 6.137 -11.317 1.00 92.38 99 GLU A N 1
ATOM 811 C CA . GLU A 1 99 ? 15.248 7.414 -10.597 1.00 92.38 99 GLU A CA 1
ATOM 812 C C . GLU A 1 99 ? 16.538 8.215 -10.803 1.00 92.38 99 GLU A C 1
ATOM 814 O O . GLU A 1 99 ? 16.504 9.442 -10.774 1.00 92.38 99 GLU A O 1
ATOM 819 N N . LYS A 1 100 ? 17.663 7.535 -11.034 1.00 92.19 100 LYS A N 1
ATOM 820 C CA . LYS A 1 100 ? 18.972 8.174 -11.179 1.00 92.19 100 LYS A CA 1
ATOM 821 C C . LYS A 1 100 ? 19.387 8.450 -12.625 1.00 92.19 100 LYS A C 1
ATOM 823 O O . LYS A 1 100 ? 20.199 9.347 -12.835 1.00 92.19 100 LYS A O 1
ATOM 828 N N . TYR A 1 101 ? 18.915 7.651 -13.581 1.00 89.12 101 TYR A N 1
ATOM 829 C CA . TYR A 1 101 ? 19.471 7.632 -14.939 1.00 89.12 101 TYR A CA 1
ATOM 830 C C . TYR A 1 101 ? 18.433 7.772 -16.058 1.00 89.12 101 TYR A C 1
ATOM 832 O O . TYR A 1 101 ? 18.821 7.985 -17.206 1.00 89.12 101 TYR A O 1
ATOM 840 N N . ALA A 1 102 ? 17.134 7.641 -15.770 1.00 87.50 102 ALA A N 1
ATOM 841 C CA . ALA A 1 102 ? 16.109 7.754 -16.801 1.00 87.50 102 ALA A CA 1
ATOM 842 C C . ALA A 1 102 ? 15.769 9.223 -17.074 1.00 87.50 102 ALA A C 1
ATOM 844 O O . ALA A 1 102 ? 14.796 9.753 -16.539 1.00 87.50 102 ALA A O 1
ATOM 845 N N . ASP A 1 103 ? 16.558 9.865 -17.930 1.00 85.19 103 ASP A N 1
ATOM 846 C CA . ASP A 1 103 ? 16.322 11.259 -18.325 1.00 85.19 103 ASP A CA 1
ATOM 847 C C . ASP A 1 103 ? 15.541 11.353 -19.643 1.00 85.19 103 ASP A C 1
ATOM 849 O O . ASP A 1 103 ? 14.707 12.239 -19.827 1.00 85.19 103 ASP A O 1
ATOM 853 N N . THR A 1 104 ? 15.766 10.413 -20.568 1.00 87.19 104 THR A N 1
ATOM 854 C CA . THR A 1 104 ? 15.175 10.449 -21.914 1.00 87.19 104 THR A CA 1
ATOM 855 C C . THR A 1 104 ? 14.724 9.074 -22.409 1.00 87.19 104 THR A C 1
ATOM 857 O O . THR A 1 104 ? 15.144 8.026 -21.912 1.00 87.19 104 THR A O 1
ATOM 860 N N . ILE A 1 105 ? 13.841 9.085 -23.406 1.00 86.31 105 ILE A N 1
ATOM 861 C CA . ILE A 1 105 ? 13.413 7.923 -24.186 1.00 86.31 105 ILE A CA 1
ATOM 862 C C . ILE A 1 105 ? 13.566 8.198 -25.678 1.00 86.31 105 ILE A C 1
ATOM 864 O O . ILE A 1 105 ? 13.362 9.322 -26.133 1.00 86.31 105 ILE A O 1
ATOM 868 N N . MET A 1 106 ? 13.858 7.151 -26.446 1.00 81.88 106 MET A N 1
ATOM 869 C CA . MET A 1 106 ? 13.754 7.171 -27.904 1.00 81.88 106 MET A CA 1
ATOM 870 C C . MET A 1 106 ? 12.393 6.595 -28.308 1.00 81.88 106 MET A C 1
ATOM 872 O O . MET A 1 106 ? 12.057 5.476 -27.917 1.00 81.88 106 MET A O 1
ATOM 876 N N . THR A 1 107 ? 11.590 7.360 -29.046 1.00 79.25 107 THR A N 1
ATOM 877 C CA . THR A 1 107 ? 10.298 6.897 -29.569 1.00 79.25 107 THR A CA 1
ATOM 878 C C . THR A 1 107 ? 10.489 5.950 -30.752 1.00 79.25 107 THR A C 1
ATOM 880 O O . THR A 1 107 ? 11.567 5.881 -31.345 1.00 79.25 107 THR A O 1
ATOM 883 N N . ASP A 1 108 ? 9.423 5.247 -31.137 1.00 75.94 108 ASP A N 1
ATOM 884 C CA . ASP A 1 108 ? 9.435 4.365 -32.312 1.00 75.94 108 ASP A CA 1
ATOM 885 C C . ASP A 1 108 ? 9.741 5.119 -33.623 1.00 75.94 108 ASP A C 1
ATOM 887 O O . ASP A 1 108 ? 10.325 4.543 -34.541 1.00 75.94 108 ASP A O 1
ATOM 891 N N . ASP A 1 109 ? 9.424 6.417 -33.679 1.00 82.75 109 ASP A N 1
ATOM 892 C CA . ASP A 1 109 ? 9.736 7.314 -34.803 1.00 82.75 109 ASP A CA 1
ATOM 893 C C . ASP A 1 109 ? 11.181 7.855 -34.758 1.00 82.75 109 ASP A C 1
ATOM 895 O O . ASP A 1 109 ? 11.599 8.623 -35.624 1.00 82.75 109 ASP A O 1
ATOM 899 N N . GLY A 1 110 ? 11.961 7.456 -33.747 1.00 79.88 110 GLY A N 1
ATOM 900 C CA . GLY A 1 110 ? 13.353 7.854 -33.548 1.00 79.88 110 GLY A CA 1
ATOM 901 C C . GLY A 1 110 ? 13.547 9.217 -32.881 1.00 79.88 110 GLY A C 1
ATOM 902 O O . GLY A 1 110 ? 14.681 9.686 -32.791 1.00 79.88 110 GLY A O 1
ATOM 903 N N . GLU A 1 111 ? 12.477 9.853 -32.398 1.00 88.31 111 GLU A N 1
ATOM 904 C CA . GLU A 1 111 ? 12.566 11.115 -31.659 1.00 88.31 111 GLU A CA 1
ATOM 905 C C . GLU A 1 111 ? 13.050 10.871 -30.225 1.00 88.31 111 GLU A C 1
ATOM 907 O O . GLU A 1 111 ? 12.588 9.950 -29.552 1.00 88.31 111 GLU A O 1
ATOM 912 N N . ILE A 1 112 ? 13.939 11.731 -29.727 1.00 87.81 112 ILE A N 1
ATOM 913 C CA . ILE A 1 112 ? 14.353 11.729 -28.319 1.00 87.81 112 ILE A CA 1
ATOM 914 C C . ILE A 1 112 ? 13.416 12.657 -27.543 1.00 87.81 112 ILE A C 1
ATOM 916 O O . ILE A 1 112 ? 13.252 13.820 -27.913 1.00 87.81 112 ILE A O 1
ATOM 920 N N . LYS A 1 113 ? 12.790 12.142 -26.482 1.00 89.94 113 LYS A N 1
ATOM 921 C CA . LYS A 1 113 ? 11.866 12.881 -25.607 1.00 89.94 113 LYS A CA 1
ATOM 922 C C . LYS A 1 113 ? 12.234 12.695 -24.144 1.00 89.94 113 LYS A C 1
ATOM 924 O O . LYS A 1 113 ? 12.852 11.693 -23.789 1.00 89.94 113 LYS A O 1
ATOM 929 N N . ASP A 1 114 ? 11.793 13.625 -23.307 1.00 91.75 114 ASP A N 1
ATOM 930 C CA . ASP A 1 114 ? 11.928 13.505 -21.857 1.00 91.75 114 ASP A CA 1
ATOM 931 C C . ASP A 1 114 ? 11.190 12.259 -21.359 1.00 91.75 114 ASP A C 1
ATOM 933 O O . ASP A 1 114 ? 10.046 11.980 -21.746 1.00 91.75 114 ASP A O 1
ATOM 937 N N . ALA A 1 115 ? 11.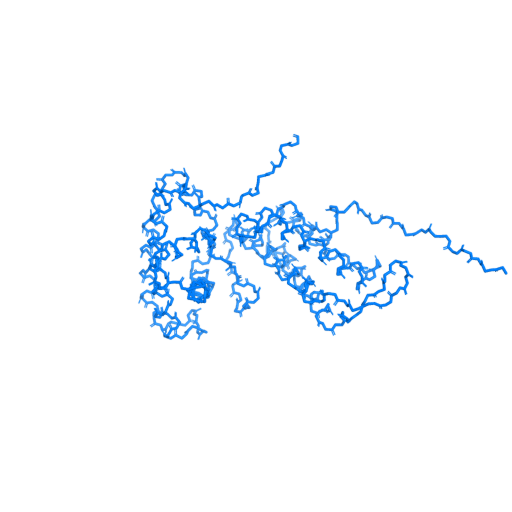855 11.493 -20.498 1.00 89.94 115 ALA A N 1
ATOM 938 C CA . ALA A 1 115 ? 11.235 10.346 -19.861 1.00 89.94 115 ALA A CA 1
ATOM 939 C C . ALA A 1 115 ? 10.183 10.821 -18.836 1.00 89.94 115 ALA A C 1
ATOM 941 O O . ALA A 1 115 ? 10.433 11.757 -18.073 1.00 89.94 115 ALA A O 1
ATOM 942 N N . PRO A 1 116 ? 9.001 10.179 -18.744 1.00 92.56 116 PRO A N 1
ATOM 943 C CA . PRO A 1 116 ? 7.993 10.509 -17.736 1.00 92.56 116 PRO A CA 1
ATOM 944 C C . PRO A 1 116 ? 8.359 9.905 -16.364 1.00 92.56 116 PRO A C 1
ATOM 946 O O . PRO A 1 116 ? 7.586 9.156 -15.755 1.00 92.56 116 PRO A O 1
ATOM 949 N N . THR A 1 117 ? 9.554 10.229 -15.874 1.00 91.69 117 THR A N 1
ATOM 950 C CA . THR A 1 117 ? 10.246 9.555 -14.768 1.00 91.69 117 THR A CA 1
ATOM 951 C C . THR A 1 117 ? 9.477 9.620 -13.456 1.00 91.69 117 THR A C 1
ATOM 953 O O . THR A 1 117 ? 9.359 8.608 -12.771 1.00 91.69 117 THR A O 1
ATOM 956 N N . GLU A 1 118 ? 8.825 10.739 -13.136 1.00 92.94 118 GLU A N 1
ATOM 957 C CA . GLU A 1 118 ? 7.962 10.830 -11.947 1.00 92.94 118 GLU A CA 1
ATOM 958 C C . GLU A 1 118 ? 6.800 9.825 -11.985 1.00 92.94 118 GLU A C 1
ATOM 960 O O . GLU A 1 118 ? 6.481 9.170 -10.986 1.00 92.94 118 GLU A O 1
ATOM 965 N N . THR A 1 119 ? 6.176 9.669 -13.158 1.00 94.06 119 THR A N 1
ATOM 966 C CA . THR A 1 119 ? 5.058 8.737 -13.353 1.00 94.06 119 THR A CA 1
ATOM 967 C C . THR A 1 119 ? 5.544 7.295 -13.254 1.00 94.06 119 THR A C 1
ATOM 969 O O . THR A 1 119 ? 4.894 6.464 -12.612 1.00 94.06 119 THR A O 1
ATOM 972 N N . TRP A 1 120 ? 6.710 7.002 -13.833 1.00 95.06 120 TRP A N 1
ATOM 973 C CA . TRP A 1 120 ? 7.359 5.703 -13.711 1.00 95.06 120 TRP A CA 1
ATOM 974 C C . TRP A 1 120 ? 7.698 5.376 -12.259 1.00 95.06 120 TRP A C 1
ATOM 976 O O . TRP A 1 120 ? 7.241 4.353 -11.753 1.00 95.06 120 TRP A O 1
ATOM 986 N N . ILE A 1 121 ? 8.408 6.257 -11.553 1.00 94.38 121 ILE A N 1
ATOM 987 C CA . ILE A 1 121 ? 8.782 6.066 -10.147 1.00 94.38 121 ILE A CA 1
ATOM 988 C C . ILE A 1 121 ? 7.540 5.837 -9.280 1.00 94.38 121 ILE A C 1
ATOM 990 O O . ILE A 1 121 ? 7.530 4.933 -8.445 1.00 94.38 121 ILE A O 1
ATOM 994 N N . SER A 1 122 ? 6.473 6.616 -9.480 1.00 94.00 122 SER A N 1
ATOM 995 C CA . SER A 1 122 ? 5.214 6.453 -8.745 1.00 94.00 122 SER A CA 1
ATOM 996 C C . SER A 1 122 ? 4.593 5.066 -8.961 1.00 94.00 122 SER A C 1
ATOM 998 O O . SER A 1 122 ? 4.200 4.398 -8.000 1.00 94.00 122 SER A O 1
ATOM 1000 N N . ALA A 1 123 ? 4.575 4.586 -10.208 1.00 95.12 123 ALA A N 1
ATOM 1001 C CA . ALA A 1 123 ? 4.081 3.256 -10.545 1.00 95.12 123 ALA A CA 1
ATOM 1002 C C . ALA A 1 123 ? 4.944 2.139 -9.933 1.00 95.12 123 ALA A C 1
ATOM 1004 O O . ALA A 1 123 ? 4.413 1.212 -9.319 1.00 95.12 123 ALA A O 1
ATOM 1005 N N . TRP A 1 124 ? 6.270 2.261 -10.032 1.00 94.50 124 TRP A N 1
ATOM 1006 C CA . TRP A 1 124 ? 7.221 1.318 -9.444 1.00 94.50 124 TRP A CA 1
ATOM 1007 C C . TRP A 1 124 ? 7.117 1.259 -7.920 1.00 94.50 124 TRP A C 1
ATOM 1009 O O . TRP A 1 124 ? 7.072 0.166 -7.359 1.00 94.50 124 TRP A O 1
ATOM 1019 N N . ARG A 1 125 ? 6.990 2.407 -7.240 1.00 94.38 125 ARG A N 1
ATOM 1020 C CA . ARG A 1 125 ? 6.728 2.469 -5.790 1.00 94.38 125 ARG A CA 1
ATOM 1021 C C . ARG A 1 125 ? 5.454 1.707 -5.428 1.00 94.38 125 ARG A C 1
ATOM 1023 O O . ARG A 1 125 ? 5.464 0.906 -4.496 1.00 94.38 125 ARG A O 1
ATOM 1030 N N . MET A 1 126 ? 4.367 1.913 -6.175 1.00 94.56 126 MET A N 1
ATOM 1031 C CA . MET A 1 126 ? 3.105 1.211 -5.923 1.00 94.56 126 MET A CA 1
ATOM 1032 C C . MET A 1 126 ? 3.243 -0.307 -6.104 1.00 94.56 126 MET A C 1
ATOM 1034 O O . MET A 1 126 ? 2.747 -1.082 -5.287 1.00 94.56 126 MET A O 1
ATOM 1038 N N . TYR A 1 127 ? 3.955 -0.743 -7.142 1.00 95.44 127 TYR A N 1
ATOM 1039 C CA . TYR A 1 127 ? 4.197 -2.161 -7.389 1.00 95.44 127 TYR A CA 1
ATOM 1040 C C . TYR A 1 127 ? 5.117 -2.797 -6.340 1.00 95.44 127 TYR A C 1
ATOM 1042 O O . TYR A 1 127 ? 4.831 -3.892 -5.862 1.00 95.44 127 TYR A O 1
ATOM 1050 N N . LEU A 1 128 ? 6.153 -2.093 -5.879 1.00 94.56 128 LEU A N 1
ATOM 1051 C CA . LEU A 1 128 ? 6.979 -2.544 -4.756 1.00 94.56 128 LEU A CA 1
ATOM 1052 C C . LEU A 1 128 ? 6.137 -2.733 -3.487 1.00 94.56 128 LEU A C 1
ATOM 1054 O O . LEU A 1 128 ? 6.233 -3.781 -2.848 1.00 94.56 128 LEU A O 1
ATOM 1058 N N . LYS A 1 129 ? 5.246 -1.790 -3.147 1.00 93.00 129 LYS A N 1
ATOM 1059 C CA . LYS A 1 129 ? 4.318 -1.966 -2.014 1.00 93.00 129 LYS A CA 1
ATOM 1060 C C . LYS A 1 129 ? 3.451 -3.213 -2.163 1.00 93.00 129 LYS A C 1
ATOM 1062 O O . LYS A 1 129 ? 3.302 -3.967 -1.206 1.00 93.00 129 LYS A O 1
ATOM 1067 N N . TYR A 1 130 ? 2.926 -3.462 -3.358 1.00 93.38 130 TYR A N 1
ATOM 1068 C CA . TYR A 1 130 ? 2.152 -4.667 -3.638 1.00 93.38 130 TYR A CA 1
ATOM 1069 C C . TYR A 1 130 ? 2.962 -5.954 -3.431 1.00 93.38 130 TYR A C 1
ATOM 1071 O O . TYR A 1 130 ? 2.503 -6.885 -2.772 1.00 93.38 130 TYR A O 1
ATOM 1079 N N . ILE A 1 131 ? 4.189 -6.020 -3.949 1.00 93.88 131 ILE A N 1
ATOM 1080 C CA . ILE A 1 131 ? 5.032 -7.204 -3.752 1.00 93.88 131 ILE A CA 1
ATOM 1081 C C . ILE A 1 131 ? 5.362 -7.389 -2.270 1.00 93.88 131 ILE A C 1
ATOM 1083 O O . ILE A 1 131 ? 5.255 -8.505 -1.760 1.00 93.88 131 ILE A O 1
ATOM 1087 N N . ARG A 1 132 ? 5.680 -6.305 -1.554 1.00 91.94 132 ARG A N 1
ATOM 1088 C CA . ARG A 1 132 ? 5.909 -6.342 -0.107 1.00 91.94 132 ARG A CA 1
ATOM 1089 C C . ARG A 1 132 ? 4.690 -6.869 0.649 1.00 91.94 132 ARG A C 1
ATOM 1091 O O . ARG A 1 132 ? 4.859 -7.741 1.493 1.00 91.94 132 ARG A O 1
ATOM 1098 N N . SER A 1 133 ? 3.477 -6.420 0.314 1.00 89.31 133 SER A N 1
ATOM 1099 C CA . SER A 1 133 ? 2.251 -6.884 0.983 1.00 89.31 133 SER A CA 1
ATOM 1100 C C . SER A 1 133 ? 2.024 -8.382 0.778 1.00 89.31 133 SER A C 1
ATOM 1102 O O . SER A 1 133 ? 1.642 -9.090 1.711 1.00 89.31 133 SER A O 1
ATOM 1104 N N . LYS A 1 134 ? 2.348 -8.905 -0.411 1.00 89.38 134 LYS A N 1
ATOM 1105 C CA . LYS A 1 134 ? 2.294 -10.346 -0.687 1.00 89.38 134 LYS A CA 1
ATOM 1106 C C . LYS A 1 134 ? 3.326 -11.140 0.100 1.00 89.38 134 LYS A C 1
ATOM 1108 O O . LYS A 1 134 ? 2.984 -12.197 0.629 1.00 89.38 134 LYS A O 1
ATOM 1113 N N . ILE A 1 135 ? 4.565 -10.657 0.178 1.00 89.69 135 ILE A N 1
ATOM 1114 C CA . ILE A 1 135 ? 5.617 -11.295 0.982 1.00 89.69 135 ILE A CA 1
ATOM 1115 C C . ILE A 1 135 ? 5.192 -11.319 2.455 1.00 89.69 135 ILE A C 1
ATOM 1117 O O . ILE A 1 135 ? 5.207 -12.384 3.072 1.00 89.69 135 ILE A O 1
ATOM 1121 N N . ASP A 1 136 ? 4.733 -10.186 2.990 1.00 87.69 136 ASP A N 1
ATOM 1122 C CA . ASP A 1 136 ? 4.275 -10.053 4.375 1.00 87.69 136 ASP A CA 1
ATOM 1123 C C . ASP A 1 136 ? 3.117 -11.018 4.680 1.00 87.69 136 ASP A C 1
ATOM 1125 O O . ASP A 1 136 ? 3.163 -11.759 5.666 1.00 87.69 136 ASP A O 1
ATOM 1129 N N . ARG A 1 137 ? 2.108 -11.097 3.799 1.00 86.00 137 ARG A N 1
ATOM 1130 C CA . ARG A 1 137 ? 0.990 -12.040 3.960 1.00 86.00 137 ARG A CA 1
ATOM 1131 C C . ARG A 1 137 ? 1.458 -13.493 3.957 1.00 86.00 137 ARG A C 1
ATOM 1133 O O . ARG A 1 137 ? 0.982 -14.292 4.759 1.00 86.00 137 ARG A O 1
ATOM 1140 N N . LEU A 1 138 ? 2.400 -13.854 3.088 1.00 87.31 138 LEU A N 1
ATOM 1141 C CA . LEU A 1 138 ? 2.955 -15.208 3.072 1.00 87.31 138 LEU A CA 1
ATOM 1142 C C . LEU A 1 138 ? 3.750 -15.514 4.342 1.00 87.31 138 LEU A C 1
ATOM 1144 O O . LEU A 1 138 ? 3.623 -16.620 4.860 1.00 87.31 138 LEU A O 1
ATOM 1148 N N . ARG A 1 139 ? 4.525 -14.563 4.873 1.00 86.31 139 ARG A N 1
ATOM 1149 C CA . ARG A 1 139 ? 5.234 -14.745 6.150 1.00 86.31 139 ARG A CA 1
ATOM 1150 C C . ARG A 1 139 ? 4.243 -15.035 7.278 1.00 86.31 139 ARG A C 1
ATOM 1152 O O . ARG A 1 139 ? 4.388 -16.051 7.952 1.00 86.31 139 ARG A O 1
ATOM 1159 N N . GLN A 1 140 ? 3.177 -14.243 7.392 1.00 84.31 140 GLN A N 1
ATOM 1160 C CA . GLN A 1 140 ? 2.125 -14.451 8.399 1.00 84.31 140 GLN A CA 1
ATOM 1161 C C . GLN A 1 140 ? 1.463 -15.823 8.302 1.00 84.31 140 GLN A C 1
ATOM 1163 O O . GLN A 1 140 ? 1.344 -16.517 9.307 1.00 84.31 140 GLN A O 1
ATOM 1168 N N . LEU A 1 141 ? 1.065 -16.239 7.095 1.00 84.00 141 LEU A N 1
ATOM 1169 C CA . LEU A 1 141 ? 0.420 -17.539 6.873 1.00 84.00 141 LEU A CA 1
ATOM 1170 C C . LEU A 1 141 ? 1.325 -18.730 7.229 1.00 84.00 141 LEU A C 1
ATOM 1172 O O . LEU A 1 141 ? 0.832 -19.846 7.372 1.00 84.00 141 LEU A O 1
ATOM 1176 N N . ASN A 1 142 ? 2.634 -18.507 7.360 1.00 83.62 142 ASN A N 1
ATOM 1177 C CA . ASN A 1 142 ? 3.605 -19.511 7.787 1.00 83.62 142 ASN A CA 1
ATOM 1178 C C . ASN A 1 142 ? 4.138 -19.251 9.209 1.00 83.62 142 ASN A C 1
ATOM 1180 O O . ASN A 1 142 ? 5.143 -19.839 9.592 1.00 83.62 142 ASN A O 1
ATOM 1184 N N . GLY A 1 143 ? 3.486 -18.380 9.990 1.00 81.62 143 GLY A N 1
ATOM 1185 C CA . GLY A 1 143 ? 3.872 -18.081 11.374 1.00 81.62 143 GLY A CA 1
ATOM 1186 C C . GLY A 1 143 ? 5.203 -17.337 11.512 1.00 81.62 143 GLY A C 1
ATOM 1187 O O . GLY A 1 143 ? 5.789 -17.324 12.591 1.00 81.62 143 GLY A O 1
ATOM 1188 N N . LEU A 1 144 ? 5.698 -16.730 10.431 1.00 81.94 144 LEU A N 1
ATOM 1189 C CA . LEU A 1 144 ? 6.950 -15.984 10.433 1.00 81.94 144 LEU A CA 1
ATOM 1190 C C . LEU A 1 144 ? 6.699 -14.514 10.785 1.00 81.94 144 LEU A C 1
ATOM 1192 O O . LEU A 1 144 ? 5.743 -13.915 10.279 1.00 81.94 144 LEU A O 1
ATOM 1196 N N . PRO A 1 145 ? 7.576 -13.894 11.594 1.00 75.94 145 PRO A N 1
ATOM 1197 C CA . PRO A 1 145 ? 7.438 -12.490 11.945 1.00 75.94 145 PRO A CA 1
ATOM 1198 C C . PRO A 1 145 ? 7.622 -11.594 10.717 1.00 75.94 145 PRO A C 1
ATOM 1200 O O . PRO A 1 145 ? 8.454 -11.860 9.840 1.00 75.94 145 PRO A O 1
ATOM 1203 N N . LEU A 1 146 ? 6.865 -10.498 10.691 1.00 81.06 146 LEU A N 1
ATOM 1204 C CA . LEU A 1 146 ? 7.048 -9.420 9.725 1.00 81.06 146 LEU A CA 1
ATOM 1205 C C . LEU A 1 146 ? 8.267 -8.566 10.065 1.00 81.06 146 LEU A C 1
ATOM 1207 O O . LEU A 1 146 ? 8.573 -8.325 11.234 1.00 81.06 146 LEU A O 1
ATOM 1211 N N . THR A 1 147 ? 8.908 -8.032 9.029 1.00 73.31 147 THR A N 1
ATOM 1212 C CA . THR A 1 147 ? 9.951 -7.013 9.157 1.00 73.31 147 THR A CA 1
ATOM 1213 C C . THR A 1 147 ? 9.419 -5.711 8.571 1.00 73.31 147 THR A C 1
ATOM 1215 O O . THR A 1 147 ? 9.260 -5.599 7.360 1.00 73.31 147 THR A O 1
ATOM 1218 N N . ILE A 1 148 ? 9.115 -4.732 9.427 1.00 78.19 148 ILE A N 1
ATOM 1219 C CA . ILE A 1 148 ? 8.551 -3.444 9.000 1.00 78.19 148 ILE A CA 1
ATOM 1220 C C . ILE A 1 148 ? 9.632 -2.360 9.051 1.00 78.19 148 ILE A C 1
ATOM 1222 O O . ILE A 1 148 ? 10.008 -1.893 10.129 1.00 78.19 148 ILE A O 1
ATOM 1226 N N . SER A 1 149 ? 10.122 -1.955 7.879 1.00 75.81 149 SER A N 1
ATOM 1227 C CA . SER A 1 149 ? 11.084 -0.857 7.716 1.00 75.81 149 SER A CA 1
ATOM 1228 C C . SER A 1 149 ? 10.450 0.519 7.963 1.00 75.81 149 SER A C 1
ATOM 1230 O O . SER A 1 149 ? 9.293 0.722 7.599 1.00 75.81 149 SER A O 1
ATOM 1232 N N . ASP A 1 150 ? 11.223 1.500 8.450 1.00 80.19 150 ASP A N 1
ATOM 1233 C CA . ASP A 1 150 ? 10.849 2.937 8.428 1.00 80.19 150 ASP A CA 1
ATOM 1234 C C . ASP A 1 150 ? 11.056 3.579 7.037 1.00 80.19 150 ASP A C 1
ATOM 1236 O O . ASP A 1 150 ? 11.470 4.724 6.881 1.00 80.19 150 ASP A O 1
ATOM 1240 N N . ASP A 1 151 ? 10.789 2.817 5.980 1.00 85.69 151 ASP A N 1
ATOM 1241 C CA . ASP A 1 151 ? 10.778 3.350 4.624 1.00 85.69 151 ASP A CA 1
ATOM 1242 C C . ASP A 1 151 ? 9.379 3.916 4.353 1.00 85.69 151 ASP A C 1
ATOM 1244 O O . ASP A 1 151 ? 8.422 3.173 4.111 1.00 85.69 151 ASP A O 1
ATOM 1248 N N . LYS A 1 152 ? 9.249 5.247 4.415 1.00 84.00 152 LYS A N 1
ATOM 1249 C CA . LYS A 1 152 ? 7.980 5.954 4.162 1.00 84.00 152 LYS A CA 1
ATOM 1250 C C . LYS A 1 152 ? 7.418 5.649 2.772 1.00 84.00 152 LYS A C 1
ATOM 1252 O O . LYS A 1 152 ? 6.197 5.664 2.600 1.00 84.00 152 LYS A O 1
ATOM 1257 N N . GLU A 1 153 ? 8.274 5.347 1.792 1.00 84.56 153 GLU A N 1
ATOM 1258 C CA . GLU A 1 153 ? 7.835 4.946 0.453 1.00 84.56 153 GLU A CA 1
ATOM 1259 C C . GLU A 1 153 ? 7.179 3.566 0.449 1.00 84.56 153 GLU A C 1
ATOM 1261 O O . GLU A 1 153 ? 6.428 3.270 -0.473 1.00 84.56 153 GLU A O 1
ATOM 1266 N N . MET A 1 154 ? 7.400 2.755 1.485 1.00 86.31 154 MET A N 1
ATOM 1267 C CA . MET A 1 154 ? 6.864 1.401 1.646 1.00 86.31 154 MET A CA 1
ATOM 1268 C C . MET A 1 154 ? 5.694 1.312 2.630 1.00 86.31 154 MET A C 1
ATOM 1270 O O . MET A 1 154 ? 5.157 0.225 2.843 1.00 86.31 154 MET A O 1
ATOM 1274 N N . PHE A 1 155 ? 5.259 2.433 3.215 1.00 87.19 155 PHE A N 1
ATOM 1275 C CA . PHE A 1 155 ? 4.105 2.435 4.112 1.00 87.19 155 PHE A CA 1
ATOM 1276 C C . PHE A 1 155 ? 2.844 1.977 3.377 1.00 87.19 155 PHE A C 1
ATOM 1278 O O . PHE A 1 155 ? 2.466 2.551 2.347 1.00 87.19 155 PHE A O 1
ATOM 1285 N N . MET A 1 156 ? 2.182 0.970 3.940 1.00 85.38 156 MET A N 1
ATOM 1286 C CA . MET A 1 156 ? 0.875 0.507 3.485 1.00 85.38 156 MET A CA 1
ATOM 1287 C C . MET A 1 156 ? -0.182 1.544 3.837 1.00 85.38 156 MET A C 1
ATOM 1289 O O . MET A 1 156 ? -0.071 2.216 4.866 1.00 85.38 156 MET A O 1
ATOM 1293 N N . ASP A 1 157 ? -1.198 1.693 2.993 1.00 84.81 157 ASP A N 1
ATOM 1294 C CA . ASP A 1 157 ? -2.380 2.462 3.376 1.00 84.81 157 ASP A CA 1
ATOM 1295 C C . ASP A 1 157 ? -3.195 1.743 4.468 1.00 84.81 157 ASP A C 1
ATOM 1297 O O . ASP A 1 157 ? -2.983 0.559 4.737 1.00 84.81 157 ASP A O 1
ATOM 1301 N N . LEU A 1 158 ? -4.096 2.475 5.122 1.00 83.44 158 LEU A N 1
ATOM 1302 C CA . LEU A 1 158 ? -5.035 1.902 6.085 1.00 83.44 158 LEU A CA 1
ATOM 1303 C C . LEU A 1 158 ? -6.097 1.065 5.346 1.00 83.44 158 LEU A C 1
ATOM 1305 O O . LEU A 1 158 ? -6.435 1.361 4.196 1.00 83.44 158 LEU A O 1
ATOM 1309 N N . PRO A 1 159 ? -6.681 0.045 5.990 1.00 81.75 159 PRO A N 1
ATOM 1310 C CA . PRO A 1 159 ? -7.875 -0.601 5.458 1.00 81.75 159 PRO A CA 1
ATOM 1311 C C . PRO A 1 159 ? -8.998 0.403 5.309 1.00 81.75 159 PRO A C 1
ATOM 1313 O O . PRO A 1 159 ? -9.164 1.277 6.167 1.00 81.75 159 PRO A O 1
ATOM 1316 N N . LEU A 1 160 ? -9.791 0.240 4.250 1.00 84.06 160 LEU A N 1
ATOM 1317 C CA . LEU A 1 160 ? -10.940 1.097 3.987 1.00 84.06 160 LEU A CA 1
ATOM 1318 C C . LEU A 1 160 ? -10.569 2.594 3.942 1.00 84.06 160 LEU A C 1
ATOM 1320 O O . LEU A 1 160 ? -11.395 3.449 4.251 1.00 84.06 160 LEU A O 1
ATOM 1324 N N . THR A 1 161 ? -9.329 2.958 3.569 1.00 86.88 161 THR A N 1
ATOM 1325 C CA . THR A 1 161 ? -8.902 4.372 3.523 1.00 86.88 161 THR A CA 1
ATOM 1326 C C . THR A 1 161 ? -9.840 5.225 2.668 1.00 86.88 161 THR A C 1
ATOM 1328 O O . THR A 1 161 ? -10.065 6.397 2.976 1.00 86.88 161 THR A O 1
ATOM 1331 N N . LYS A 1 162 ? -10.392 4.682 1.580 1.00 86.81 162 LYS A N 1
ATOM 1332 C CA . LYS A 1 162 ? -11.274 5.431 0.677 1.00 86.81 162 LYS A CA 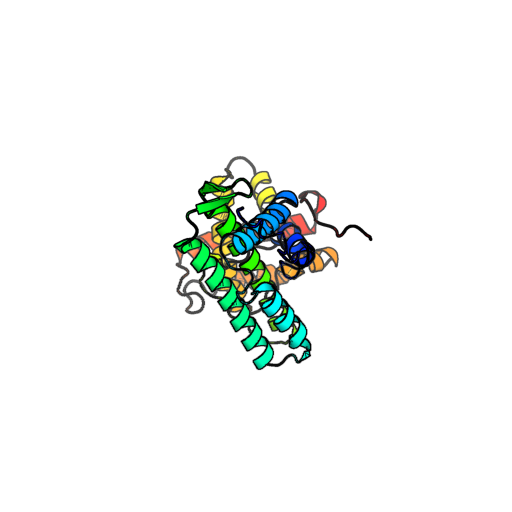1
ATOM 1333 C C . LYS A 1 162 ? -12.607 5.758 1.345 1.00 86.81 162 LYS A C 1
ATOM 1335 O O . LYS A 1 162 ? -13.048 6.905 1.286 1.00 86.81 162 LYS A O 1
ATOM 1340 N N . GLU A 1 163 ? -13.203 4.777 2.000 1.00 89.44 163 GLU A N 1
ATOM 1341 C CA . GLU A 1 163 ? -14.429 4.880 2.779 1.00 89.44 163 GLU A CA 1
ATOM 1342 C C . GLU A 1 163 ? -14.209 5.781 3.999 1.00 89.44 163 GLU A C 1
ATOM 1344 O O . GLU A 1 163 ? -14.976 6.715 4.220 1.00 89.44 163 GLU A O 1
ATOM 1349 N N . PHE A 1 164 ? -13.078 5.638 4.693 1.00 90.31 164 PHE A N 1
ATOM 1350 C CA . PHE A 1 164 ? -12.695 6.517 5.796 1.00 90.31 164 PHE A CA 1
ATOM 1351 C C . PHE A 1 164 ? -12.551 7.978 5.349 1.00 90.31 164 PHE A C 1
ATOM 1353 O O . PHE A 1 164 ? -13.035 8.901 6.003 1.00 90.31 164 PHE A O 1
ATOM 1360 N N . ARG A 1 165 ? -11.942 8.226 4.184 1.00 89.38 165 ARG A N 1
ATOM 1361 C CA . ARG A 1 165 ? -11.863 9.575 3.599 1.00 89.38 165 ARG A CA 1
ATOM 1362 C C . ARG A 1 165 ? -13.243 10.145 3.272 1.00 89.38 165 ARG A C 1
ATOM 1364 O O . ARG A 1 165 ? -13.416 11.360 3.361 1.00 89.38 165 ARG A O 1
ATOM 1371 N N . GLN A 1 166 ? -14.205 9.316 2.866 1.00 89.38 166 GLN A N 1
ATOM 1372 C CA . GLN A 1 166 ? -15.591 9.745 2.650 1.00 89.38 166 GLN A CA 1
ATOM 1373 C C . GLN A 1 166 ? -16.289 10.051 3.976 1.00 89.38 166 GLN A C 1
ATOM 1375 O O . GLN A 1 166 ? -16.915 11.106 4.085 1.00 89.38 166 GLN A O 1
ATOM 1380 N N . TYR A 1 167 ? -16.101 9.206 4.993 1.00 91.50 167 TYR A N 1
ATOM 1381 C CA . TYR A 1 167 ? -16.568 9.452 6.356 1.00 91.50 167 TYR A CA 1
ATOM 1382 C C . TYR A 1 167 ? -16.091 10.804 6.878 1.00 91.50 167 TYR A C 1
ATOM 1384 O O . TYR A 1 167 ? -16.917 11.646 7.221 1.00 91.50 167 TYR A O 1
ATOM 1392 N N . LEU A 1 168 ? -14.786 11.079 6.821 1.00 90.38 168 LEU A N 1
ATOM 1393 C CA . LEU A 1 168 ? -14.231 12.353 7.286 1.00 90.38 168 LEU A CA 1
ATOM 1394 C C . LEU A 1 168 ? -14.839 13.561 6.557 1.00 90.38 168 LEU A C 1
ATOM 1396 O O . LEU A 1 168 ? -15.121 14.581 7.179 1.00 90.38 168 LEU A O 1
ATOM 1400 N N . LYS A 1 169 ? -15.095 13.450 5.246 1.00 87.62 169 LYS A N 1
ATOM 1401 C CA . LYS A 1 169 ? -15.779 14.506 4.477 1.00 87.62 169 LYS A CA 1
ATOM 1402 C C . LYS A 1 169 ? -17.245 14.677 4.887 1.00 87.62 169 LYS A C 1
ATOM 1404 O O . LYS A 1 169 ? -17.765 15.787 4.806 1.00 87.62 169 LYS A O 1
ATOM 1409 N N . SER A 1 170 ? -17.906 13.601 5.315 1.00 86.75 170 SER A N 1
ATOM 1410 C CA . SER A 1 170 ? -19.308 13.624 5.746 1.00 86.75 170 SER A CA 1
ATOM 1411 C C . SER A 1 170 ? -19.520 14.314 7.100 1.00 86.75 170 SER A C 1
ATOM 1413 O O . SER A 1 170 ? -20.600 14.846 7.337 1.00 86.75 170 SER A O 1
ATOM 1415 N N . LEU A 1 171 ? -18.481 14.408 7.942 1.00 84.00 171 LEU A N 1
ATOM 1416 C CA . LEU A 1 171 ? -18.537 15.067 9.256 1.00 84.00 171 LEU A CA 1
ATOM 1417 C C . LEU A 1 171 ? -18.715 16.605 9.196 1.00 84.00 171 LEU A C 1
ATOM 1419 O O . LEU A 1 171 ? -18.860 17.251 10.232 1.00 84.00 171 LEU A O 1
ATOM 1423 N N . GLY A 1 172 ? -18.749 17.215 8.004 1.00 68.88 172 GLY A N 1
ATOM 1424 C CA . GLY A 1 172 ? -19.187 18.603 7.807 1.00 68.88 172 GLY A CA 1
ATOM 1425 C C . GLY A 1 172 ? -18.086 19.676 7.847 1.00 68.88 172 GLY A C 1
ATOM 1426 O O . GLY A 1 172 ? -16.905 19.414 7.603 1.00 68.88 172 GLY A O 1
ATOM 1427 N N . LYS A 1 173 ? -18.499 20.940 8.071 1.00 53.78 173 LYS A N 1
ATOM 1428 C CA . LYS A 1 173 ? -17.666 22.158 7.949 1.00 53.78 173 LYS A CA 1
ATOM 1429 C C . LYS A 1 173 ? -16.546 22.187 9.001 1.00 53.78 173 LYS A C 1
ATOM 1431 O O . LYS A 1 173 ? -16.705 22.731 10.085 1.00 53.78 173 LYS A O 1
ATOM 1436 N N . GLY A 1 174 ? -15.407 21.615 8.637 1.00 58.59 174 GLY A N 1
ATOM 1437 C CA . GLY A 1 174 ? -14.185 21.547 9.441 1.00 58.59 174 GLY A CA 1
ATOM 1438 C C . GLY A 1 174 ? -13.133 20.651 8.789 1.00 58.59 174 GLY A C 1
ATOM 1439 O O . GLY A 1 174 ? -11.938 20.897 8.933 1.00 58.59 174 GLY A O 1
ATOM 1440 N N . TYR A 1 175 ? -13.580 19.688 7.974 1.00 65.69 175 TYR A N 1
ATOM 1441 C CA . TYR A 1 175 ? -12.698 18.777 7.259 1.00 65.69 175 TYR A CA 1
ATOM 1442 C C . TYR A 1 175 ? -12.447 19.223 5.809 1.00 65.69 175 TYR A C 1
ATOM 1444 O O . TYR A 1 175 ? -13.006 18.683 4.853 1.00 65.69 175 TYR A O 1
ATOM 1452 N N . THR A 1 176 ? -11.599 20.239 5.620 1.00 70.62 176 THR A N 1
ATOM 1453 C CA . THR A 1 176 ? -11.055 20.578 4.290 1.00 70.62 176 THR A CA 1
ATOM 1454 C C . THR A 1 176 ? -10.236 19.410 3.727 1.00 70.62 176 THR A C 1
ATOM 1456 O O . THR A 1 176 ? -9.764 18.556 4.480 1.00 70.62 176 THR A O 1
ATOM 1459 N N . HIS A 1 177 ? -9.990 19.375 2.412 1.00 66.38 177 HIS A N 1
ATOM 1460 C CA . HIS A 1 177 ? -9.171 18.319 1.797 1.00 66.38 177 HIS A CA 1
ATOM 1461 C C . HIS A 1 177 ? -7.808 18.139 2.497 1.00 66.38 177 HIS A C 1
ATOM 1463 O O . HIS A 1 177 ? -7.430 17.013 2.815 1.00 66.38 177 HIS A O 1
ATOM 1469 N N . SER A 1 178 ? -7.147 19.247 2.853 1.00 74.12 178 SER A N 1
ATOM 1470 C CA . SER A 1 178 ? -5.867 19.245 3.572 1.00 74.12 178 SER A CA 1
ATOM 1471 C C . SER A 1 178 ? -5.950 18.639 4.976 1.00 74.12 178 SER A C 1
ATOM 1473 O O . SER A 1 178 ? -5.031 17.940 5.400 1.00 74.12 178 SER A O 1
ATOM 1475 N N . SER A 1 179 ? -7.049 18.855 5.700 1.00 81.06 179 SER A N 1
ATOM 1476 C CA . SER A 1 179 ? -7.248 18.245 7.020 1.00 81.06 179 SER A CA 1
ATOM 1477 C C . SER A 1 179 ? -7.470 16.728 6.930 1.00 81.06 179 SER A C 1
ATOM 1479 O O . SER A 1 179 ? -6.878 15.987 7.712 1.00 81.06 179 SER A O 1
ATOM 1481 N N . VAL A 1 180 ? -8.226 16.256 5.927 1.00 86.38 180 VAL A N 1
ATOM 1482 C CA . VAL A 1 180 ? -8.451 14.823 5.669 1.00 86.38 180 VAL A CA 1
ATOM 1483 C C . VAL A 1 180 ? -7.131 14.129 5.353 1.00 86.38 180 VAL A C 1
ATOM 1485 O O . VAL A 1 180 ? -6.824 13.090 5.937 1.00 86.38 180 VAL A O 1
ATOM 1488 N N . ASP A 1 181 ? -6.320 14.721 4.474 1.00 85.44 181 ASP A N 1
ATOM 1489 C CA . ASP A 1 181 ? -5.002 14.183 4.139 1.00 85.44 181 ASP A CA 1
ATOM 1490 C C . ASP A 1 181 ? -4.066 14.176 5.343 1.00 85.44 181 ASP A C 1
ATOM 1492 O O . ASP A 1 181 ? -3.350 13.197 5.550 1.00 85.44 181 ASP A O 1
ATOM 1496 N N . SER A 1 182 ? -4.105 15.219 6.177 1.00 88.00 182 SER A N 1
ATOM 1497 C CA . SER A 1 182 ? -3.312 15.273 7.404 1.00 88.00 182 SER A CA 1
ATOM 1498 C C . SER A 1 182 ? -3.690 14.146 8.370 1.00 88.00 182 SER A C 1
ATOM 1500 O O . SER A 1 182 ? -2.805 13.440 8.855 1.00 88.00 182 SER A O 1
ATOM 1502 N N . ILE A 1 183 ? -4.989 13.926 8.600 1.00 89.38 183 ILE A N 1
ATOM 1503 C CA . ILE A 1 183 ? -5.512 12.851 9.459 1.00 89.38 183 ILE A CA 1
ATOM 1504 C C . ILE A 1 183 ? -5.093 11.482 8.922 1.00 89.38 183 ILE A C 1
ATOM 1506 O O . ILE A 1 183 ? -4.489 10.696 9.654 1.00 89.38 183 ILE A O 1
ATOM 1510 N N . CYS A 1 184 ? -5.328 11.223 7.632 1.00 89.56 184 CYS A N 1
ATOM 1511 C CA . CYS A 1 184 ? -4.950 9.959 7.000 1.00 89.56 184 CYS A CA 1
ATOM 1512 C C . CYS A 1 184 ? -3.433 9.727 7.067 1.00 89.56 184 CYS A C 1
ATOM 1514 O O . CYS A 1 184 ? -2.992 8.624 7.378 1.00 89.56 184 CYS A O 1
ATOM 1516 N N . CYS A 1 185 ? -2.612 10.757 6.825 1.00 88.50 185 CYS A N 1
ATOM 1517 C CA . CYS A 1 185 ? -1.154 10.643 6.903 1.00 88.50 185 CYS A CA 1
ATOM 1518 C C . CYS A 1 185 ? -0.668 10.296 8.314 1.00 88.50 185 CYS A C 1
ATOM 1520 O O . CYS A 1 185 ? 0.193 9.425 8.459 1.00 88.50 185 CYS A O 1
ATOM 1522 N N . ARG A 1 186 ? -1.217 10.955 9.342 1.00 89.38 186 ARG A N 1
ATOM 1523 C CA . ARG A 1 186 ? -0.874 10.709 10.753 1.00 89.38 186 ARG A CA 1
ATOM 1524 C C . ARG A 1 186 ? -1.223 9.284 11.157 1.00 89.38 186 ARG A C 1
ATOM 1526 O O . ARG A 1 186 ? -0.373 8.564 11.675 1.00 89.38 186 ARG A O 1
ATOM 1533 N N . LEU A 1 187 ? -2.444 8.857 10.844 1.00 90.12 187 LEU A N 1
ATOM 1534 C CA . LEU A 1 187 ? -2.903 7.517 11.174 1.00 90.12 187 LEU A CA 1
ATOM 1535 C C . LEU A 1 187 ? -2.128 6.442 10.403 1.00 90.12 187 LEU A C 1
ATOM 1537 O O . LEU A 1 187 ? -1.722 5.449 10.994 1.00 90.12 187 LEU A O 1
ATOM 1541 N N . ARG A 1 188 ? -1.820 6.664 9.119 1.00 89.69 188 ARG A N 1
ATOM 1542 C CA . ARG A 1 188 ? -0.978 5.757 8.322 1.00 89.69 188 ARG A CA 1
ATOM 1543 C C . ARG A 1 188 ? 0.423 5.596 8.914 1.00 89.69 188 ARG A C 1
ATOM 1545 O O . ARG A 1 188 ? 0.963 4.489 8.902 1.00 89.69 188 ARG A O 1
ATOM 1552 N N . ARG A 1 189 ? 1.017 6.680 9.426 1.00 88.50 189 ARG A N 1
ATOM 1553 C CA . ARG A 1 189 ? 2.326 6.643 10.096 1.00 88.50 189 ARG A CA 1
ATOM 1554 C C . ARG A 1 189 ? 2.256 5.824 11.388 1.00 88.50 189 ARG A C 1
ATOM 1556 O O . ARG A 1 189 ? 3.058 4.905 11.538 1.00 88.50 189 ARG A O 1
ATOM 1563 N N . LEU A 1 190 ? 1.273 6.091 12.254 1.00 88.75 190 LEU A N 1
ATOM 1564 C CA . LEU A 1 190 ? 1.040 5.313 13.478 1.00 88.75 190 LEU A CA 1
ATOM 1565 C C . LEU A 1 190 ? 0.783 3.829 13.161 1.00 88.75 190 LEU A C 1
ATOM 1567 O O . LEU A 1 190 ? 1.376 2.942 13.765 1.00 88.75 190 LEU A O 1
ATOM 1571 N N . TYR A 1 191 ? -0.044 3.542 12.158 1.00 87.94 191 TYR A N 1
ATOM 1572 C CA . TYR A 1 191 ? -0.357 2.179 11.742 1.00 87.94 191 TYR A CA 1
ATOM 1573 C C . TYR A 1 191 ? 0.883 1.405 11.282 1.00 87.94 191 TYR A C 1
ATOM 1575 O O . TYR A 1 191 ? 1.114 0.292 11.753 1.00 87.94 191 TYR A O 1
ATOM 1583 N N . ASN A 1 192 ? 1.717 1.981 10.411 1.00 87.12 192 ASN A N 1
ATOM 1584 C CA . ASN A 1 192 ? 2.891 1.270 9.906 1.00 87.12 192 ASN A CA 1
ATOM 1585 C C . ASN A 1 192 ? 3.991 1.119 10.959 1.00 87.12 192 ASN A C 1
ATOM 1587 O O . ASN A 1 192 ? 4.527 0.026 11.116 1.00 87.12 192 ASN A O 1
ATOM 1591 N N . LEU A 1 193 ? 4.327 2.188 11.682 1.00 86.75 193 LEU A N 1
ATOM 1592 C CA . LEU A 1 193 ? 5.475 2.173 12.590 1.00 86.75 193 LEU A CA 1
ATOM 1593 C C . LEU A 1 193 ? 5.164 1.572 13.954 1.00 86.75 193 LEU A C 1
ATOM 1595 O O . LEU A 1 193 ? 6.045 0.969 14.553 1.00 86.75 193 LEU A O 1
ATOM 1599 N N . PHE A 1 194 ? 3.932 1.696 14.437 1.00 86.81 194 PHE A N 1
ATOM 1600 C CA . PHE A 1 194 ? 3.558 1.179 15.746 1.00 86.81 194 PHE A CA 1
ATOM 1601 C C . PHE A 1 194 ? 2.723 -0.095 15.624 1.00 86.81 194 PHE A C 1
ATOM 1603 O O . PHE A 1 194 ? 3.172 -1.161 16.039 1.00 86.81 194 PHE A O 1
ATOM 1610 N N . LEU A 1 195 ? 1.550 -0.035 14.988 1.00 84.56 195 LEU A N 1
ATOM 1611 C CA . LEU A 1 195 ? 0.599 -1.155 15.015 1.00 84.56 195 LEU A CA 1
ATOM 1612 C C . LEU A 1 195 ? 1.099 -2.393 14.264 1.00 84.56 195 LEU A C 1
ATOM 1614 O O . LEU A 1 195 ? 1.118 -3.482 14.835 1.00 84.56 195 LEU A O 1
ATOM 1618 N N . ARG A 1 196 ? 1.564 -2.250 13.016 1.00 84.50 196 ARG A N 1
ATOM 1619 C CA . ARG A 1 196 ? 2.097 -3.386 12.237 1.00 84.50 196 ARG A CA 1
ATOM 1620 C C . ARG A 1 196 ? 3.341 -3.995 12.896 1.00 84.50 196 ARG A C 1
ATOM 1622 O O . ARG A 1 196 ? 3.496 -5.215 12.878 1.00 84.50 196 ARG A O 1
ATOM 1629 N N . ARG A 1 197 ? 4.204 -3.173 13.515 1.00 83.56 197 ARG A N 1
ATOM 1630 C CA . ARG A 1 197 ? 5.380 -3.645 14.274 1.00 83.56 197 ARG A CA 1
ATOM 1631 C C . ARG A 1 197 ? 4.984 -4.387 15.550 1.00 83.56 197 ARG A C 1
ATOM 1633 O O . ARG A 1 197 ? 5.537 -5.450 15.820 1.00 83.56 197 ARG A O 1
ATOM 1640 N N . ARG A 1 198 ? 4.032 -3.847 16.315 1.00 80.94 198 ARG A N 1
ATOM 1641 C CA . ARG A 1 198 ? 3.560 -4.420 17.584 1.00 80.94 198 ARG A CA 1
ATOM 1642 C C . ARG A 1 198 ? 2.849 -5.743 17.372 1.00 80.94 198 ARG A C 1
ATOM 1644 O O . ARG A 1 198 ? 3.199 -6.734 18.001 1.00 80.94 198 ARG A O 1
ATOM 1651 N N . LEU A 1 199 ? 1.883 -5.752 16.461 1.00 76.69 199 LEU A N 1
ATOM 1652 C CA . LEU A 1 199 ? 1.083 -6.934 16.176 1.00 76.69 199 LEU A CA 1
ATOM 1653 C C . LEU A 1 199 ? 1.922 -8.004 15.464 1.00 76.69 199 LEU A C 1
ATOM 1655 O O . LEU A 1 199 ? 1.622 -9.186 15.578 1.00 76.69 199 LEU A O 1
ATOM 1659 N N . LYS A 1 200 ? 2.979 -7.608 14.735 1.00 75.62 200 LYS A N 1
ATOM 1660 C CA . LYS A 1 200 ? 3.767 -8.486 13.845 1.00 75.62 200 LYS A CA 1
ATOM 1661 C C . LYS A 1 200 ? 2.899 -9.263 12.850 1.00 75.62 200 LYS A C 1
ATOM 1663 O O . LYS A 1 200 ? 3.345 -10.250 12.271 1.00 75.62 200 LYS A O 1
ATOM 1668 N N . VAL A 1 201 ? 1.674 -8.799 12.639 1.00 69.19 201 VAL A N 1
ATOM 1669 C CA . VAL A 1 201 ? 0.683 -9.334 11.720 1.00 69.19 201 VAL A CA 1
ATOM 1670 C C . VAL A 1 201 ? -0.021 -8.166 11.053 1.00 69.19 201 VAL A C 1
ATOM 1672 O O . VAL A 1 201 ? -0.235 -7.108 11.646 1.00 69.19 201 VAL A O 1
ATOM 1675 N N . ASP A 1 202 ? -0.379 -8.369 9.799 1.00 69.88 202 ASP A N 1
ATOM 1676 C CA . ASP A 1 202 ? -1.228 -7.477 9.040 1.00 69.88 202 ASP A CA 1
ATOM 1677 C C . ASP A 1 202 ? -2.648 -8.028 9.139 1.00 69.88 202 ASP A C 1
ATOM 1679 O O . ASP A 1 202 ? -3.109 -8.783 8.291 1.00 69.88 202 ASP A O 1
ATOM 1683 N N . VAL A 1 203 ? -3.293 -7.730 10.266 1.00 66.38 203 VAL A N 1
ATOM 1684 C CA . VAL A 1 203 ? -4.685 -8.127 10.582 1.00 66.38 203 VAL A CA 1
ATOM 1685 C C . VAL A 1 203 ? -5.720 -7.270 9.865 1.00 66.38 203 VAL A C 1
ATOM 1687 O O . VAL A 1 203 ? -6.891 -7.608 9.760 1.00 66.38 203 VAL A O 1
ATOM 1690 N N . MET A 1 204 ? -5.257 -6.134 9.378 1.00 65.69 204 MET A N 1
ATOM 1691 C CA . MET A 1 204 ? -6.036 -5.037 8.849 1.00 65.69 204 MET A CA 1
ATOM 1692 C C . MET A 1 204 ? -6.624 -5.316 7.440 1.00 65.69 204 MET A C 1
ATOM 1694 O O . MET A 1 204 ? -7.760 -4.924 7.196 1.00 65.69 204 MET A O 1
ATOM 1698 N N . PRO A 1 205 ? -5.967 -6.067 6.532 1.00 64.31 205 PRO A N 1
ATOM 1699 C CA . PRO A 1 205 ? -6.560 -6.519 5.269 1.00 64.31 205 PRO A CA 1
ATOM 1700 C C . PRO A 1 205 ? -7.751 -7.473 5.414 1.00 64.31 205 PRO A C 1
ATOM 1702 O O . PRO A 1 205 ? -8.555 -7.567 4.494 1.00 64.31 205 PRO A O 1
ATOM 1705 N N . ASP A 1 206 ? -7.870 -8.185 6.538 1.00 74.38 206 ASP A N 1
ATOM 1706 C CA . ASP A 1 206 ? -8.986 -9.110 6.778 1.00 74.38 206 ASP A CA 1
ATOM 1707 C C . ASP A 1 206 ? -10.204 -8.395 7.404 1.00 74.38 206 ASP A C 1
ATOM 1709 O O . ASP A 1 206 ? -11.243 -9.013 7.617 1.00 74.38 206 ASP A O 1
ATOM 1713 N N . LEU A 1 207 ? -10.098 -7.089 7.675 1.00 79.69 207 LEU A N 1
ATOM 1714 C CA . LEU A 1 207 ? -11.094 -6.312 8.411 1.00 79.69 207 LEU A CA 1
ATOM 1715 C C . LEU A 1 207 ? -12.464 -6.296 7.717 1.00 79.69 207 LEU A C 1
ATOM 1717 O O . LEU A 1 207 ? -13.474 -6.527 8.372 1.00 79.69 207 LEU A O 1
ATOM 1721 N N . GLU A 1 208 ? -12.494 -6.099 6.396 1.00 78.19 208 GLU A N 1
ATOM 1722 C CA . GLU A 1 208 ? -13.733 -6.153 5.602 1.00 78.19 208 GLU A CA 1
ATOM 1723 C C . GLU A 1 208 ? -14.414 -7.515 5.723 1.00 78.19 208 GLU A C 1
ATOM 1725 O O . GLU A 1 208 ? -15.605 -7.591 5.996 1.00 78.19 208 GLU A O 1
ATOM 1730 N N . LYS A 1 209 ? -13.636 -8.597 5.616 1.00 82.50 209 LYS A N 1
ATOM 1731 C CA . LYS A 1 209 ? -14.157 -9.959 5.717 1.00 82.50 209 LYS A CA 1
ATOM 1732 C C . LYS A 1 209 ? -14.786 -10.222 7.089 1.00 82.50 209 LYS A C 1
ATOM 1734 O O . LYS A 1 209 ? -15.844 -10.834 7.159 1.00 82.50 209 LYS A O 1
ATOM 1739 N N . TYR A 1 210 ? -14.156 -9.755 8.167 1.00 84.12 210 TYR A N 1
ATOM 1740 C CA . TYR A 1 210 ? -14.721 -9.875 9.515 1.00 84.12 210 TYR A CA 1
ATOM 1741 C C . TYR A 1 210 ? -16.055 -9.123 9.647 1.00 84.12 210 TYR A C 1
ATOM 1743 O O . TYR A 1 210 ? -16.980 -9.647 10.268 1.00 84.12 210 TYR A O 1
ATOM 1751 N N . ILE A 1 211 ? -16.171 -7.929 9.054 1.00 83.56 211 ILE A N 1
ATOM 1752 C CA . ILE A 1 211 ? -17.428 -7.160 9.034 1.00 83.56 211 ILE A CA 1
ATOM 1753 C C . ILE A 1 211 ? -18.497 -7.901 8.228 1.00 83.56 211 ILE A C 1
ATOM 1755 O O . ILE A 1 211 ? -19.614 -8.059 8.714 1.00 83.56 211 ILE A O 1
ATOM 1759 N N . ASP A 1 212 ? -18.148 -8.406 7.043 1.00 83.50 212 ASP A N 1
ATOM 1760 C CA . ASP A 1 212 ? -19.056 -9.163 6.173 1.00 83.50 212 ASP A CA 1
ATOM 1761 C C . ASP A 1 212 ? -19.575 -10.445 6.850 1.00 83.50 212 ASP A C 1
ATOM 1763 O O . ASP A 1 212 ? -20.717 -10.854 6.641 1.00 83.50 212 ASP A O 1
ATOM 1767 N N . GLU A 1 213 ? -18.755 -11.074 7.698 1.00 86.81 213 GLU A N 1
ATOM 1768 C CA . GLU A 1 213 ? -19.126 -12.231 8.526 1.00 86.81 213 GLU A CA 1
ATOM 1769 C C . GLU A 1 213 ? -19.992 -11.850 9.749 1.00 86.81 213 GLU A C 1
ATOM 1771 O O . GLU A 1 213 ? -20.416 -12.719 10.512 1.00 86.81 213 GLU A O 1
ATOM 1776 N N . GLY A 1 214 ? -20.294 -10.561 9.937 1.00 83.12 214 GLY A N 1
ATOM 1777 C CA . GLY A 1 214 ? -21.115 -10.044 11.032 1.00 83.12 214 GLY A CA 1
ATOM 1778 C C . GLY A 1 214 ? -20.375 -9.946 12.368 1.00 83.12 214 GLY A C 1
ATOM 1779 O O . GLY A 1 214 ? -21.005 -9.825 13.423 1.00 83.12 214 GLY A O 1
ATOM 1780 N N . HIS A 1 215 ? -19.042 -10.017 12.361 1.00 85.31 215 HIS A N 1
ATOM 1781 C CA . HIS A 1 215 ? -18.243 -9.892 13.572 1.00 85.31 215 HIS A CA 1
ATOM 1782 C C . HIS A 1 215 ? -18.032 -8.424 13.951 1.00 85.31 215 HIS A C 1
ATOM 1784 O O . HIS A 1 215 ? -17.575 -7.601 13.163 1.00 85.31 215 HIS A O 1
ATOM 1790 N N . SER A 1 216 ? -18.291 -8.099 15.219 1.00 83.25 216 SER A N 1
ATOM 1791 C CA . SER A 1 216 ? -17.964 -6.783 15.770 1.00 83.25 216 SER A CA 1
ATOM 1792 C C . SER A 1 216 ? -16.451 -6.631 15.944 1.00 83.25 216 SER A C 1
ATOM 1794 O O . SER A 1 216 ? -15.833 -7.370 16.712 1.00 83.25 216 SER A O 1
ATOM 1796 N N . LEU A 1 217 ? -15.875 -5.585 15.349 1.00 85.00 217 LEU A N 1
ATOM 1797 C CA . LEU A 1 217 ? -14.457 -5.238 15.495 1.00 85.00 217 LEU A CA 1
ATOM 1798 C C . LEU A 1 217 ? -14.131 -4.458 16.778 1.00 85.00 217 LEU A C 1
ATOM 1800 O O . LEU A 1 217 ? -12.958 -4.278 17.103 1.00 85.00 217 LEU A O 1
ATOM 1804 N N . ASN A 1 218 ? -15.138 -4.033 17.547 1.00 84.38 218 ASN A N 1
ATOM 1805 C CA . ASN A 1 218 ? -14.943 -3.228 18.758 1.00 84.38 218 ASN A CA 1
ATOM 1806 C C . ASN A 1 218 ? -13.949 -3.815 19.775 1.00 84.38 218 ASN A C 1
ATOM 1808 O O . ASN A 1 218 ? -13.138 -3.044 20.290 1.00 84.38 218 ASN A O 1
ATOM 1812 N N . PRO A 1 219 ? -13.937 -5.130 20.078 1.00 86.06 219 PRO A N 1
ATOM 1813 C CA . PRO A 1 219 ? -12.933 -5.702 20.977 1.00 86.06 219 PRO A CA 1
ATOM 1814 C C . PRO A 1 219 ? -11.504 -5.494 20.466 1.00 86.06 219 PRO A C 1
ATOM 1816 O O . PRO A 1 219 ? -10.623 -5.106 21.230 1.00 86.06 219 PRO A O 1
ATOM 1819 N N . PHE A 1 220 ? -11.291 -5.692 19.164 1.00 84.94 220 PHE A N 1
ATOM 1820 C CA . PHE A 1 220 ? -9.993 -5.501 18.528 1.00 84.94 220 PHE A CA 1
ATOM 1821 C C . PHE A 1 220 ? -9.577 -4.024 18.531 1.00 84.94 220 PHE A C 1
ATOM 1823 O O . PHE A 1 220 ? -8.468 -3.699 18.948 1.00 84.94 220 PHE A O 1
ATOM 1830 N N . LEU A 1 221 ? -10.477 -3.113 18.150 1.00 86.25 221 LEU A N 1
ATOM 1831 C CA . LEU A 1 221 ? -10.191 -1.675 18.131 1.00 86.25 221 LEU A CA 1
ATOM 1832 C C . LEU A 1 221 ? -9.915 -1.117 19.535 1.00 86.25 221 LEU A C 1
ATOM 1834 O O . LEU A 1 221 ? -9.019 -0.292 19.690 1.00 86.25 221 LEU A O 1
ATOM 1838 N N . LYS A 1 222 ? -10.617 -1.604 20.569 1.00 86.69 222 LYS A N 1
ATOM 1839 C CA . LYS A 1 222 ? -10.344 -1.255 21.976 1.00 86.69 222 LYS A CA 1
ATOM 1840 C C . LYS A 1 222 ? -8.990 -1.772 22.456 1.00 86.69 222 LYS A C 1
ATOM 1842 O O . LYS A 1 222 ? -8.297 -1.068 23.190 1.00 86.69 222 LYS A O 1
ATOM 1847 N N . ALA A 1 223 ? -8.599 -2.980 22.049 1.00 85.69 223 ALA A N 1
ATOM 1848 C CA . ALA A 1 223 ? -7.276 -3.513 22.361 1.00 85.69 223 ALA A CA 1
ATOM 1849 C C . ALA A 1 223 ? -6.184 -2.645 21.718 1.00 85.69 223 ALA A C 1
ATOM 1851 O O . ALA A 1 223 ? -5.250 -2.227 22.395 1.00 85.69 223 ALA A O 1
ATOM 1852 N N . VAL A 1 224 ? -6.356 -2.286 20.442 1.00 85.00 224 VAL A N 1
ATOM 1853 C CA . VAL A 1 224 ? -5.446 -1.380 19.729 1.00 85.00 224 VAL A CA 1
ATOM 1854 C C . VAL A 1 224 ? -5.358 -0.009 20.409 1.00 85.00 224 VAL A C 1
ATOM 1856 O O . VAL A 1 224 ? -4.260 0.494 20.623 1.00 85.00 224 VAL A O 1
ATOM 1859 N N . GLU A 1 225 ? -6.489 0.590 20.784 1.00 87.00 225 GLU A N 1
ATOM 1860 C CA . GLU A 1 225 ? -6.520 1.869 21.505 1.00 87.00 225 GLU A CA 1
ATOM 1861 C C . GLU A 1 225 ? -5.769 1.795 22.839 1.00 87.00 225 GLU A C 1
ATOM 1863 O O . GLU A 1 225 ? -4.997 2.694 23.172 1.00 87.00 225 GLU A O 1
ATOM 1868 N N . THR A 1 226 ? -5.968 0.707 23.587 1.00 85.56 226 THR A N 1
ATOM 1869 C CA . THR A 1 226 ? -5.289 0.473 24.867 1.00 85.56 226 THR A CA 1
ATOM 1870 C C . THR A 1 226 ? -3.776 0.414 24.674 1.00 85.56 226 THR A C 1
ATOM 1872 O O . THR A 1 226 ? -3.046 1.076 25.407 1.00 85.56 226 THR A O 1
ATOM 1875 N N . GLU A 1 227 ? -3.302 -0.298 23.648 1.00 83.00 227 GLU A N 1
ATOM 1876 C CA . GLU A 1 227 ? -1.875 -0.366 23.310 1.00 83.00 227 GLU A CA 1
ATOM 1877 C C . GLU A 1 227 ? -1.311 1.009 22.918 1.00 83.00 227 GLU A C 1
ATOM 1879 O O . GLU A 1 227 ? -0.242 1.391 23.391 1.00 83.00 227 GLU A O 1
ATOM 1884 N N . ILE A 1 228 ? -2.032 1.788 22.101 1.00 83.31 228 ILE A N 1
ATOM 1885 C CA . ILE A 1 228 ? -1.615 3.151 21.723 1.00 83.31 228 ILE A CA 1
ATOM 1886 C C . ILE A 1 228 ? -1.538 4.061 22.963 1.00 83.31 228 ILE A C 1
ATOM 1888 O O . ILE A 1 228 ? -0.672 4.933 23.045 1.00 83.31 228 ILE A O 1
ATOM 1892 N N . ASN A 1 229 ? -2.442 3.885 23.928 1.00 81.44 229 ASN A N 1
ATOM 1893 C CA . ASN A 1 229 ? -2.456 4.665 25.164 1.00 81.44 229 ASN A CA 1
ATOM 1894 C C . ASN A 1 229 ? -1.342 4.266 26.136 1.00 81.44 229 ASN A C 1
ATOM 1896 O O . ASN A 1 229 ? -0.807 5.147 26.805 1.00 81.44 229 ASN A O 1
ATOM 1900 N N . TYR A 1 230 ? -0.992 2.980 26.197 1.00 77.06 230 TYR A N 1
ATOM 1901 C CA . TYR A 1 230 ? 0.046 2.457 27.085 1.00 77.06 230 TYR A CA 1
ATOM 1902 C C . TYR A 1 230 ? 1.467 2.802 26.614 1.00 77.06 230 TYR A C 1
ATOM 1904 O O . TYR A 1 230 ? 2.322 3.118 27.433 1.00 77.06 230 TYR A O 1
ATOM 1912 N N . GLU A 1 231 ? 1.724 2.777 25.303 1.00 70.81 231 GLU A N 1
ATOM 1913 C CA . GLU A 1 231 ? 3.076 2.906 24.729 1.00 70.81 231 GLU A CA 1
ATOM 1914 C C . GLU A 1 231 ? 3.472 4.350 24.344 1.00 70.81 231 GLU A C 1
ATOM 1916 O O . GLU A 1 231 ? 4.365 4.547 23.513 1.00 70.81 231 GLU A O 1
ATOM 1921 N N . ASP A 1 232 ? 2.828 5.367 24.933 1.00 62.81 232 ASP A N 1
ATOM 1922 C CA . ASP A 1 232 ? 3.173 6.787 24.746 1.00 62.81 232 ASP A CA 1
ATOM 1923 C C . ASP A 1 232 ? 4.609 7.049 25.255 1.00 62.81 232 ASP A C 1
ATOM 1925 O O . ASP A 1 232 ? 4.833 7.277 26.443 1.00 62.81 232 ASP A O 1
ATOM 1929 N N . GLY A 1 233 ? 5.602 6.921 24.363 1.00 54.16 233 GLY A N 1
ATOM 1930 C CA . GLY A 1 233 ? 7.034 7.051 24.678 1.00 54.16 233 GLY A CA 1
ATOM 1931 C C . GLY A 1 233 ? 7.886 5.770 24.603 1.00 54.16 233 GLY A C 1
ATOM 1932 O O . GLY A 1 233 ? 8.957 5.731 25.208 1.00 54.16 233 GLY A O 1
ATOM 1933 N N . CYS A 1 234 ? 7.461 4.720 23.888 1.00 58.22 234 CYS A N 1
ATOM 1934 C CA . CYS A 1 234 ? 8.165 3.426 23.871 1.00 58.22 234 CYS A CA 1
ATOM 1935 C C . CYS A 1 234 ? 9.267 3.240 22.800 1.00 58.22 234 CYS A C 1
ATOM 1937 O O . CYS A 1 234 ? 9.205 3.761 21.689 1.00 58.22 234 CYS A O 1
ATOM 1939 N N . SER A 1 235 ? 10.233 2.363 23.115 1.00 63.25 235 SER A N 1
ATOM 1940 C CA . SER A 1 235 ? 11.351 1.901 22.265 1.00 63.25 235 SER A CA 1
ATOM 1941 C C . SER A 1 235 ? 10.969 1.163 20.970 1.00 63.25 235 SER A C 1
ATOM 1943 O O . SER A 1 235 ? 11.833 0.947 20.123 1.00 63.25 235 SER A O 1
ATOM 1945 N N . LEU A 1 236 ? 9.708 0.748 20.799 1.00 75.19 236 LEU A N 1
ATOM 1946 C CA . LEU A 1 236 ? 9.265 -0.048 19.643 1.00 75.19 236 LEU A CA 1
ATOM 1947 C C . LEU A 1 236 ? 9.179 0.769 18.339 1.00 75.19 236 LEU A C 1
ATOM 1949 O O . LEU A 1 236 ? 9.335 0.231 17.239 1.00 75.19 236 LEU A O 1
ATOM 1953 N N . ALA A 1 237 ? 8.908 2.066 18.467 1.00 77.94 237 ALA A N 1
ATOM 1954 C CA . ALA A 1 237 ? 8.804 3.005 17.359 1.00 77.94 237 ALA A CA 1
ATOM 1955 C C . ALA A 1 237 ? 9.512 4.316 17.740 1.00 77.94 237 ALA A C 1
ATOM 1957 O O . ALA A 1 237 ? 8.844 5.332 17.938 1.00 77.94 237 ALA A O 1
ATOM 1958 N N . PRO A 1 238 ? 10.854 4.299 17.885 1.00 80.56 238 PRO A N 1
ATOM 1959 C CA . PRO A 1 238 ? 11.631 5.460 18.330 1.00 80.56 238 PRO A CA 1
ATOM 1960 C C . PRO A 1 238 ? 11.509 6.662 17.384 1.00 80.56 238 PRO A C 1
ATOM 1962 O O . PRO A 1 238 ? 11.845 7.784 17.746 1.00 80.56 238 PRO A O 1
ATOM 1965 N N . GLU A 1 239 ? 11.032 6.433 16.161 1.00 84.38 239 GLU A N 1
ATOM 1966 C CA . GLU A 1 239 ? 10.822 7.453 15.142 1.00 84.38 239 GLU A CA 1
ATOM 1967 C C . GLU A 1 239 ? 9.490 8.212 15.321 1.00 84.38 239 GLU A C 1
ATOM 1969 O O . GLU A 1 239 ? 9.231 9.182 14.599 1.00 84.38 239 GLU A O 1
ATOM 1974 N N . LEU A 1 240 ? 8.620 7.766 16.236 1.00 84.56 240 LEU A N 1
ATOM 1975 C CA . LEU A 1 240 ? 7.380 8.451 16.595 1.00 84.56 240 LEU A CA 1
ATOM 1976 C C . LEU A 1 240 ? 7.614 9.370 17.793 1.00 84.56 240 LEU A C 1
ATOM 1978 O O . LEU A 1 240 ? 8.022 8.942 18.869 1.00 84.56 240 LEU A O 1
ATOM 1982 N N . THR A 1 241 ? 7.310 10.650 17.609 1.00 85.25 241 THR A N 1
ATOM 1983 C CA . THR A 1 241 ? 7.338 11.642 18.687 1.00 85.25 241 THR A CA 1
ATOM 1984 C C . THR A 1 241 ? 6.077 11.554 19.553 1.00 85.25 241 THR A C 1
ATOM 1986 O O 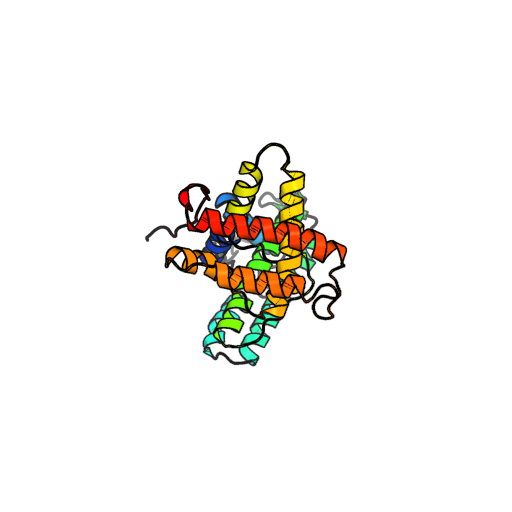. THR A 1 241 ? 5.048 11.029 19.127 1.00 85.25 241 THR A O 1
ATOM 1989 N N . ALA A 1 242 ? 6.105 12.148 20.750 1.00 83.50 242 ALA A N 1
ATOM 1990 C CA . ALA A 1 242 ? 4.902 12.294 21.581 1.00 83.50 242 ALA A CA 1
ATOM 1991 C C . ALA A 1 242 ? 3.770 13.036 20.838 1.00 83.50 242 ALA A C 1
ATOM 1993 O O . ALA A 1 242 ? 2.587 12.732 20.995 1.00 83.50 242 ALA A O 1
ATOM 1994 N N . GLU A 1 243 ? 4.123 13.987 19.967 1.00 85.06 243 GLU A N 1
ATOM 1995 C CA . GLU A 1 243 ? 3.151 14.672 19.118 1.00 85.06 243 GLU A CA 1
ATOM 1996 C C . GLU A 1 243 ? 2.550 13.740 18.052 1.00 85.06 243 GLU A C 1
ATOM 1998 O O . GLU A 1 243 ? 1.345 13.815 17.793 1.00 85.06 243 GLU A O 1
ATOM 2003 N N . ASP A 1 244 ? 3.342 12.834 17.467 1.00 85.81 244 ASP A N 1
ATOM 2004 C CA . ASP A 1 244 ? 2.835 11.808 16.548 1.00 85.81 244 ASP A CA 1
ATOM 2005 C C . ASP A 1 244 ? 1.836 10.880 17.247 1.00 85.81 244 ASP A C 1
ATOM 2007 O O . ASP A 1 244 ? 0.785 10.587 16.676 1.00 85.81 244 ASP A O 1
ATOM 2011 N N . PHE A 1 245 ? 2.116 10.465 18.487 1.00 86.25 245 PHE A N 1
ATOM 2012 C CA . PHE A 1 245 ? 1.183 9.664 19.283 1.00 86.25 245 PHE A CA 1
ATOM 2013 C C . PHE A 1 245 ? -0.087 10.440 19.619 1.00 86.25 245 PHE A C 1
ATOM 2015 O O . PHE A 1 245 ? -1.178 9.940 19.365 1.00 86.25 245 PHE A O 1
ATOM 2022 N N . SER A 1 246 ? 0.019 11.674 20.113 1.00 86.69 246 SER A N 1
ATOM 2023 C CA . SER A 1 246 ? -1.147 12.507 20.442 1.00 86.69 246 SER A CA 1
ATOM 2024 C C . SER A 1 246 ? -2.055 12.740 19.226 1.00 86.69 246 SER A C 1
ATOM 2026 O O . SER A 1 246 ? -3.260 12.468 19.255 1.00 86.69 246 SER A O 1
ATOM 2028 N N . ARG A 1 247 ? -1.476 13.162 18.096 1.00 87.00 247 ARG A N 1
ATOM 2029 C CA . ARG A 1 247 ? -2.227 13.397 16.854 1.00 87.00 247 ARG A CA 1
ATOM 2030 C C . ARG A 1 247 ? -2.719 12.097 16.215 1.00 87.00 247 ARG A C 1
ATOM 2032 O O . ARG A 1 247 ? -3.785 12.087 15.601 1.00 87.00 247 ARG A O 1
ATOM 2039 N N . GLY A 1 248 ? -1.949 11.020 16.340 1.00 89.19 248 GLY A N 1
ATOM 2040 C CA . GLY A 1 248 ? -2.297 9.684 15.872 1.00 89.19 248 GLY A CA 1
ATOM 2041 C C . GLY A 1 248 ? -3.452 9.069 16.661 1.00 89.19 248 GLY A C 1
ATOM 2042 O O . GLY A 1 248 ? -4.348 8.508 16.043 1.00 89.19 248 GLY A O 1
ATOM 2043 N N . LYS A 1 249 ? -3.491 9.254 17.988 1.00 88.75 249 LYS A N 1
ATOM 2044 C CA . LYS A 1 249 ? -4.606 8.873 18.874 1.00 88.75 249 LYS A CA 1
ATOM 2045 C C . LYS A 1 249 ? -5.903 9.536 18.425 1.00 88.75 249 LYS A C 1
ATOM 2047 O O . LYS A 1 249 ? -6.878 8.842 18.168 1.00 88.75 249 LYS A O 1
ATOM 2052 N N . ALA A 1 250 ? -5.887 10.855 18.227 1.00 89.25 250 ALA A N 1
ATOM 2053 C CA . ALA A 1 250 ? -7.064 11.582 17.752 1.00 89.25 250 ALA A CA 1
ATOM 2054 C C . ALA A 1 250 ? -7.550 11.073 16.380 1.00 89.25 250 ALA A C 1
ATOM 2056 O O . ALA A 1 250 ? -8.746 10.899 16.158 1.00 89.25 250 ALA A O 1
ATOM 2057 N N . ALA A 1 251 ? -6.618 10.786 15.464 1.00 91.56 251 ALA A N 1
ATOM 2058 C CA . ALA A 1 251 ? -6.947 10.214 14.161 1.00 91.56 251 ALA A CA 1
ATOM 2059 C C . ALA A 1 251 ? -7.481 8.771 14.264 1.00 91.56 251 ALA A C 1
ATOM 2061 O O . ALA A 1 251 ? -8.385 8.404 13.518 1.00 91.56 251 ALA A O 1
ATOM 2062 N N . PHE A 1 252 ? -6.953 7.967 15.192 1.00 91.88 252 PHE A N 1
ATOM 2063 C CA . PHE A 1 252 ? -7.416 6.605 15.451 1.00 91.88 252 PHE A CA 1
ATOM 2064 C C . PHE A 1 252 ? -8.828 6.587 16.046 1.00 91.88 252 PHE A C 1
ATOM 2066 O O . PHE A 1 252 ? -9.633 5.758 15.633 1.00 91.88 252 PHE A O 1
ATOM 2073 N N . SER A 1 253 ? -9.172 7.524 16.936 1.00 90.88 253 SER A N 1
ATOM 2074 C CA . SER A 1 253 ? -10.538 7.655 17.462 1.00 90.88 253 SER A CA 1
ATOM 2075 C C . SER A 1 253 ? -11.558 7.880 16.343 1.00 90.88 253 SER A C 1
ATOM 2077 O O . SER A 1 253 ? -12.556 7.167 16.281 1.00 90.88 253 SER A O 1
ATOM 2079 N N . LEU A 1 254 ? -11.261 8.785 15.400 1.00 92.19 254 LEU A N 1
ATOM 2080 C CA . LEU A 1 254 ? -12.102 9.008 14.216 1.00 92.19 254 LEU A CA 1
ATOM 2081 C C . LEU A 1 254 ? -12.198 7.759 13.331 1.00 92.19 254 LEU A C 1
ATOM 2083 O O . LEU A 1 254 ? -13.248 7.485 12.758 1.00 92.19 254 LEU A O 1
ATOM 2087 N N . TYR A 1 255 ? -11.107 7.003 13.201 1.00 92.00 255 TYR A N 1
ATOM 2088 C CA . TYR A 1 255 ? -11.113 5.751 12.448 1.00 92.00 255 TYR A CA 1
ATOM 2089 C C . TYR A 1 255 ? -11.958 4.674 13.128 1.00 92.00 255 TYR A C 1
ATOM 2091 O O . TYR A 1 255 ? -12.683 3.960 12.448 1.00 92.00 255 TYR A O 1
ATOM 2099 N N . ARG A 1 256 ? -11.930 4.574 14.460 1.00 90.88 256 ARG A N 1
ATOM 2100 C CA . ARG A 1 256 ? -12.797 3.653 15.203 1.00 90.88 256 ARG A CA 1
ATOM 2101 C C . ARG A 1 256 ? -14.272 3.992 14.997 1.00 90.88 256 ARG A C 1
ATOM 2103 O O . ARG A 1 256 ? -15.037 3.096 14.668 1.00 90.88 256 ARG A O 1
ATOM 2110 N N . GLU A 1 257 ? -14.645 5.264 15.138 1.00 92.00 257 GLU A N 1
ATOM 2111 C CA . GLU A 1 257 ? -16.015 5.728 14.866 1.00 92.00 257 GLU A CA 1
ATOM 2112 C C . GLU A 1 257 ? -16.443 5.401 13.431 1.00 92.00 257 GLU A C 1
ATOM 2114 O O . GLU A 1 257 ? -17.549 4.917 13.202 1.00 92.00 257 GLU A O 1
ATOM 2119 N N . PHE A 1 258 ? -15.540 5.602 12.467 1.00 92.44 258 PHE A N 1
ATOM 2120 C CA . PHE A 1 258 ? -15.764 5.197 11.086 1.00 92.44 258 PHE A CA 1
ATOM 2121 C C . PHE A 1 258 ? -16.027 3.695 10.958 1.00 92.44 258 PHE A C 1
ATOM 2123 O O . PHE A 1 258 ? -16.987 3.322 10.298 1.00 92.44 258 PHE A O 1
ATOM 2130 N N . ILE A 1 259 ? -15.198 2.835 11.555 1.00 91.00 259 ILE A N 1
ATOM 2131 C CA . ILE A 1 259 ? -15.387 1.383 11.456 1.00 91.00 259 ILE A CA 1
ATOM 2132 C C . ILE A 1 259 ? -16.706 0.956 12.103 1.00 91.00 259 ILE A C 1
ATOM 2134 O O . ILE A 1 259 ? -17.385 0.089 11.559 1.00 91.00 259 ILE A O 1
ATOM 2138 N N . GLU A 1 260 ? -17.099 1.570 13.219 1.00 89.25 260 GLU A N 1
ATOM 2139 C CA . GLU A 1 260 ? -18.397 1.328 13.857 1.00 89.25 260 GLU A CA 1
ATOM 2140 C C . GLU A 1 260 ? -19.566 1.711 12.932 1.00 89.25 260 GLU A C 1
ATOM 2142 O O . GLU A 1 260 ? -20.461 0.894 12.716 1.00 89.25 260 GLU A O 1
ATOM 2147 N N . ASP A 1 261 ? -19.538 2.904 12.327 1.00 90.62 261 ASP A N 1
ATOM 2148 C CA . ASP A 1 261 ? -20.579 3.352 11.389 1.00 90.62 261 ASP A CA 1
ATOM 2149 C C . ASP A 1 261 ? -20.581 2.521 10.094 1.00 90.62 261 ASP A C 1
ATOM 2151 O O . ASP A 1 261 ? -21.639 2.090 9.639 1.00 90.62 261 ASP A O 1
ATOM 2155 N N . TYR A 1 262 ? -19.406 2.214 9.537 1.00 89.31 262 TYR A N 1
ATOM 2156 C CA . TYR A 1 262 ? -19.247 1.378 8.344 1.00 89.31 262 TYR A CA 1
ATOM 2157 C C . TYR A 1 262 ? -19.744 -0.052 8.570 1.00 89.31 262 TYR A C 1
ATOM 2159 O O . TYR A 1 262 ? -20.352 -0.628 7.677 1.00 89.31 262 TYR A O 1
ATOM 2167 N N . SER A 1 263 ? -19.529 -0.622 9.760 1.00 87.31 263 SER A N 1
ATOM 2168 C CA . SER A 1 263 ? -20.001 -1.978 10.080 1.00 87.31 263 SER A CA 1
ATOM 2169 C C . SER A 1 263 ? -21.529 -2.075 10.121 1.00 87.31 263 SER A C 1
ATOM 2171 O O . SER A 1 263 ? -22.080 -3.149 9.898 1.00 87.31 263 SER A O 1
ATOM 2173 N N . LEU A 1 264 ? -22.216 -0.970 10.423 1.00 86.88 264 LEU A N 1
ATOM 2174 C CA . LEU A 1 264 ? -23.679 -0.900 10.462 1.00 86.88 264 LEU A CA 1
ATOM 2175 C C . LEU A 1 264 ? -24.282 -0.466 9.120 1.00 86.88 264 LEU A C 1
ATOM 2177 O O . LEU A 1 264 ? -25.392 -0.882 8.791 1.00 86.88 264 LEU A O 1
ATOM 2181 N N . HIS A 1 265 ? -23.561 0.373 8.372 1.00 87.75 265 HIS A N 1
ATOM 2182 C CA . HIS A 1 265 ? -24.039 1.050 7.165 1.00 87.75 265 HIS A CA 1
ATOM 2183 C C . HIS A 1 265 ? -22.978 1.064 6.046 1.00 87.75 265 HIS A C 1
ATOM 2185 O O . HIS A 1 265 ? -22.576 2.143 5.587 1.00 87.75 265 HIS A O 1
ATOM 2191 N N . PRO A 1 266 ? -22.484 -0.099 5.580 1.00 84.19 266 PRO A N 1
ATOM 2192 C CA . PRO A 1 266 ? -21.418 -0.150 4.576 1.00 84.19 266 PRO A CA 1
ATOM 2193 C C . PRO A 1 266 ? -21.827 0.512 3.250 1.00 84.19 266 PRO A C 1
ATOM 2195 O O . PRO A 1 266 ? -21.001 1.113 2.559 1.00 84.19 266 PRO A O 1
ATOM 2198 N N . GLU A 1 267 ? -23.117 0.479 2.908 1.00 85.56 267 GLU A N 1
ATOM 2199 C CA . GLU A 1 267 ? -23.692 1.075 1.701 1.00 85.56 267 GLU A CA 1
ATOM 2200 C C . GLU A 1 267 ? -23.573 2.602 1.639 1.00 85.56 267 GLU A C 1
ATOM 2202 O O . GLU A 1 267 ? -23.611 3.172 0.548 1.00 85.56 267 GLU A O 1
ATOM 2207 N N . LYS A 1 268 ? -23.381 3.269 2.783 1.00 86.00 268 LYS A N 1
ATOM 2208 C CA . LYS A 1 268 ? -23.203 4.726 2.875 1.00 86.00 268 LYS A CA 1
ATOM 2209 C C . LYS A 1 268 ? -21.905 5.202 2.213 1.00 86.00 268 LYS A C 1
ATOM 2211 O O . LYS A 1 268 ? -21.801 6.369 1.831 1.00 86.00 268 LYS A O 1
ATOM 2216 N N . TYR A 1 269 ? -20.927 4.308 2.055 1.00 85.94 269 TYR A N 1
ATOM 2217 C CA . TYR A 1 269 ? -19.573 4.622 1.604 1.00 85.94 269 TYR A CA 1
ATOM 2218 C C . TYR A 1 269 ? -19.257 3.934 0.277 1.00 85.94 269 TYR A C 1
ATOM 2220 O O . TYR A 1 269 ? -18.552 2.927 0.215 1.00 85.94 269 TYR A O 1
ATOM 2228 N N . HIS A 1 270 ? -19.787 4.469 -0.822 1.00 74.69 270 HIS A N 1
ATOM 2229 C CA . HIS A 1 270 ? -19.566 3.882 -2.141 1.00 74.69 270 HIS A CA 1
ATOM 2230 C C . HIS A 1 270 ? -18.100 3.980 -2.580 1.00 74.69 270 HIS A C 1
ATOM 2232 O O . HIS A 1 270 ? -17.572 5.064 -2.856 1.00 74.69 270 HIS A O 1
ATOM 2238 N N . SER A 1 271 ? -17.452 2.832 -2.757 1.00 72.62 271 SER A N 1
ATOM 2239 C CA . SER A 1 271 ? -16.143 2.725 -3.390 1.00 72.62 271 SER A CA 1
ATOM 2240 C C . SER A 1 271 ? -16.212 1.907 -4.677 1.00 72.62 271 SER A C 1
ATOM 2242 O O . SER A 1 271 ? -16.862 0.871 -4.761 1.00 72.62 271 SER A O 1
ATOM 2244 N N . GLU A 1 272 ? -15.532 2.389 -5.723 1.00 79.75 272 GLU A N 1
ATOM 2245 C CA . GLU A 1 272 ? -15.199 1.545 -6.878 1.00 79.75 272 GLU A CA 1
ATOM 2246 C C . GLU A 1 272 ? -14.492 0.278 -6.382 1.00 79.75 272 GLU A C 1
ATOM 2248 O O . GLU A 1 272 ? -13.476 0.384 -5.694 1.00 79.75 272 GLU A O 1
ATOM 2253 N N . ARG A 1 273 ? -15.028 -0.886 -6.756 1.00 80.19 273 ARG A N 1
ATOM 2254 C CA . ARG A 1 273 ? -14.460 -2.202 -6.469 1.00 80.19 273 ARG A CA 1
ATOM 2255 C C . ARG A 1 273 ? -14.116 -2.896 -7.779 1.00 80.19 273 ARG A C 1
ATOM 2257 O O . ARG A 1 273 ? -14.934 -2.973 -8.696 1.00 80.19 273 ARG A O 1
ATOM 2264 N N . TYR A 1 274 ? -12.906 -3.429 -7.861 1.00 80.25 274 TYR A N 1
ATOM 2265 C CA . TYR A 1 274 ? -12.478 -4.288 -8.950 1.00 80.25 274 TYR A CA 1
ATOM 2266 C C . TYR A 1 274 ? -12.940 -5.717 -8.670 1.00 80.25 274 TYR A C 1
ATOM 2268 O O . TYR A 1 274 ? -12.398 -6.402 -7.801 1.00 80.25 274 TYR A O 1
ATOM 2276 N N . THR A 1 275 ? -13.941 -6.174 -9.418 1.00 75.06 275 THR A N 1
ATOM 2277 C CA . THR A 1 275 ? -14.338 -7.582 -9.467 1.00 75.06 275 THR A CA 1
ATOM 2278 C C . THR A 1 275 ? -13.779 -8.196 -10.743 1.00 75.06 275 THR A C 1
ATOM 2280 O O . THR A 1 275 ? -13.840 -7.602 -11.822 1.00 75.06 275 THR A O 1
ATOM 2283 N N . LYS A 1 276 ? -13.172 -9.381 -10.632 1.00 66.06 276 LYS A N 1
ATOM 2284 C CA . LYS A 1 276 ? -12.665 -10.091 -11.808 1.00 66.06 276 LYS A CA 1
ATOM 2285 C C . LYS A 1 276 ? -13.837 -10.366 -12.751 1.00 66.06 276 LYS A C 1
ATOM 2287 O O . LYS A 1 276 ? -14.836 -10.948 -12.330 1.00 66.06 276 LYS A O 1
ATOM 2292 N N . ALA A 1 277 ? -13.713 -9.975 -14.020 1.00 55.50 277 ALA A N 1
ATOM 2293 C CA . ALA A 1 277 ? -14.678 -10.378 -15.034 1.00 55.50 277 ALA A CA 1
ATOM 2294 C C . ALA A 1 277 ? -14.708 -11.915 -15.081 1.00 55.50 277 ALA A C 1
ATOM 2296 O O . ALA A 1 277 ? -13.657 -12.541 -15.250 1.00 55.50 277 ALA A O 1
ATOM 2297 N N . LYS A 1 278 ? -15.886 -12.521 -14.879 1.00 43.75 278 LYS A N 1
ATOM 2298 C CA . LYS A 1 278 ? -16.066 -13.963 -15.089 1.00 43.75 278 LYS A CA 1
ATOM 2299 C C . LYS A 1 278 ? -15.683 -14.253 -16.544 1.00 43.75 278 LYS A C 1
ATOM 2301 O O . LYS A 1 278 ? -16.300 -13.695 -17.448 1.00 43.75 278 LYS A O 1
ATOM 2306 N N . LYS A 1 279 ? -14.614 -15.029 -16.736 1.00 36.28 279 LYS A N 1
ATOM 2307 C CA . LYS A 1 279 ? -14.278 -15.632 -18.029 1.00 36.28 279 LYS A CA 1
ATOM 2308 C C . LYS A 1 279 ? -15.180 -16.831 -18.261 1.00 36.28 279 LYS A C 1
ATOM 2310 O O . LYS A 1 279 ? -15.453 -17.530 -17.258 1.00 36.28 279 LYS A O 1
#

Foldseek 3Di:
DDDDPDDDPPPDPDLCQLAACLVLLLQCCCQFVVDDSVLSVLLSVLQVCLPPFQDDPPDDRLRVQLNVLVVVCVVVDPVSLVSNVVSLVVLVVSLVCLVPPQQWGQDPVRDIDGRPSVSSSLSSLSVSLSSLVVSLQSCVVSVHFDDQDPPPSNQGFFGPLQLLLVLLPVVDDPDDVVNSVVLRSLLSNCCRQPVCQPVSHPCRVCLVVCLVVVHDCVVVLVVVLVSLVVQQPHPSRVVAHNVSSVSNSVSSVSVNVSSVCCSVCVVVRDGDGDDDDDD

Sequence (279 aa):
MIQKSEKNRKTIGSDNELIFDTEGFTHWCVNIQGNSTRTAKSYLSSIRTAFSSQFDIEMDNPFLNLQNAFRNLRRKNEESFARLEFEFNALKGYKEMIEKYADTIMTDDGEIKDAPTETWISAWRMYLKYIRSKIDRLRQLNGLPLTISDDKEMFMDLPLTKEFRQYLKSLGKGYTHSSVDSICCRLRRLYNLFLRRRLKVDVMPDLEKYIDEGHSLNPFLKAVETEINYEDGCSLAPELTAEDFSRGKAAFSLYREFIEDYSLHPEKYHSERYTKAKK